Protein AF-A0A3B1AYW2-F1 (afdb_monomer_lite)

Organism: NCBI:txid652676

Sequence (238 aa):
APDHIRLGELEHLVEAVENLNAPVDDVVADLQTLQETLTPLAKDLLGKESRHLLIPLWRRLTVALHGQPYHAAQPEQHMSYTASQAMDWDKARQAVEQVPQWQSDAVLLQRHARACEPLQRRCDALLSWFNLCWQFPEQGNALESSTDTELRQQWAAFQELEPELPAPTFPAWLLLNKPGLSKVLTGPRHDTANCPASYRTLYQLQGRPCAQTDDNIARRAQLKQQDPVLFRHYLLLQ

Secondary structure (DSSP, 8-state):
----HHHHHHHHHHHHHHGGGS--S-HHHHHHIIIIIIHHHHHHHHGGGHHHHHHHHHHHHHHHTTTPPP-TTSGGGSHHHHHHHTT-HHHHHHHHHHSTTGGG-HHHHHHHHHHHTTTT-HHHHHHHHHHHHHH-GGGGGGGGG-S-HHHHHHHHHHHT-SS---GGGHHHHHHHH-TTHHHHSPPPPTT-TTS-HHHHHHHHHHH-TTS-HHHHHHHHHHHHHH-HHHHHHHHHT-

Foldseek 3Di:
DPDDVVVVLVVVLVVLQVCLPPQDPDLVVLLCCLVPPLQVSLCVPVPPCSLVSNLSSLVNSLVVQPPPAADLVCRCSFSLNSCVSNVVLVSNLVSLVPHPPSLLPLVSLLSNLQSCQVVVVNQRNLVSLLSCLQNPLVCNCSQCVHPPPVSNVLSVVQCPDVVHDGSNCSLQVVCLVVVCSLVVHDQDDPPPPRNAPLSNLSSVLSNDPDDDPVSNVVSLVVNCVRPVPVSVVSVVSD

Structure (mmCIF, N/CA/C/O backbone):
data_AF-A0A3B1AYW2-F1
#
_entry.id   AF-A0A3B1AYW2-F1
#
loop_
_atom_site.group_PDB
_atom_site.id
_atom_site.type_symbol
_atom_site.label_atom_id
_atom_site.label_alt_id
_atom_site.label_comp_id
_atom_site.label_asym_id
_atom_site.label_entity_id
_atom_site.label_seq_id
_atom_site.pdbx_PDB_ins_code
_atom_site.Cartn_x
_atom_site.Cartn_y
_atom_site.Cartn_z
_atom_site.occupancy
_atom_site.B_iso_or_equiv
_atom_site.auth_seq_id
_atom_site.auth_comp_id
_atom_site.auth_asym_id
_atom_site.auth_atom_id
_atom_site.pdbx_PDB_model_num
ATOM 1 N N . ALA A 1 1 ? 28.965 22.326 -29.788 1.00 43.97 1 ALA A N 1
ATOM 2 C CA . ALA A 1 1 ? 30.154 21.753 -29.127 1.00 43.97 1 ALA A CA 1
ATOM 3 C C . ALA A 1 1 ? 29.913 20.252 -28.988 1.00 43.97 1 ALA A C 1
ATOM 5 O O . ALA A 1 1 ? 28.819 19.931 -28.538 1.00 43.97 1 ALA A O 1
ATOM 6 N N . PRO A 1 2 ? 30.822 19.366 -29.439 1.00 47.00 2 PRO A N 1
ATOM 7 C CA . PRO A 1 2 ? 30.504 17.942 -29.621 1.00 47.00 2 PRO A CA 1
ATOM 8 C C . PRO A 1 2 ? 30.571 17.081 -28.348 1.00 47.00 2 PRO A C 1
ATOM 10 O O . PRO A 1 2 ? 29.964 16.024 -28.336 1.00 47.00 2 PRO A O 1
ATOM 13 N N . ASP A 1 3 ? 31.210 17.540 -27.268 1.00 51.84 3 ASP A N 1
ATOM 14 C CA . ASP A 1 3 ? 31.411 16.740 -26.044 1.00 51.84 3 ASP A CA 1
ATOM 15 C C . ASP A 1 3 ? 30.550 17.230 -24.872 1.00 51.84 3 ASP A C 1
ATOM 17 O O . ASP A 1 3 ? 31.047 17.610 -23.810 1.00 51.84 3 ASP A O 1
ATOM 21 N N . HIS A 1 4 ? 29.232 17.289 -25.060 1.00 60.31 4 HIS A N 1
ATOM 22 C CA . HIS A 1 4 ? 28.344 17.538 -23.927 1.00 60.31 4 HIS A CA 1
ATOM 23 C C . HIS A 1 4 ? 28.069 16.194 -23.243 1.00 60.31 4 HIS A C 1
ATOM 25 O O . HIS A 1 4 ? 27.453 15.335 -23.855 1.00 60.31 4 HIS A O 1
ATOM 31 N N . ILE A 1 5 ? 28.484 16.010 -21.983 1.00 61.38 5 ILE A N 1
ATOM 32 C CA . ILE A 1 5 ? 28.277 14.774 -21.181 1.00 61.38 5 ILE A CA 1
ATOM 33 C C . ILE A 1 5 ? 26.822 14.262 -21.257 1.00 61.38 5 ILE A C 1
ATOM 35 O O . ILE A 1 5 ? 26.568 13.064 -21.297 1.00 61.38 5 ILE A O 1
ATOM 39 N N . ARG A 1 6 ? 25.870 15.189 -21.397 1.00 68.19 6 ARG A N 1
ATOM 40 C CA . ARG A 1 6 ? 24.436 14.904 -21.548 1.00 68.19 6 ARG A CA 1
ATOM 41 C C . ARG A 1 6 ? 24.032 14.248 -22.874 1.00 68.19 6 ARG A C 1
ATOM 43 O O . ARG A 1 6 ? 22.903 13.787 -22.981 1.00 68.19 6 ARG A O 1
ATOM 50 N N . LEU A 1 7 ? 24.893 14.248 -23.893 1.00 73.69 7 LEU A N 1
ATOM 51 C CA . LEU A 1 7 ? 24.591 13.657 -25.198 1.00 73.69 7 LEU A CA 1
ATOM 52 C C . LEU A 1 7 ? 24.563 12.126 -25.097 1.00 73.69 7 LEU A C 1
ATOM 54 O O . LEU A 1 7 ? 23.567 11.530 -25.479 1.00 73.69 7 LEU A O 1
ATOM 58 N N . GLY A 1 8 ? 25.579 11.516 -24.474 1.00 79.62 8 GLY A N 1
ATOM 59 C CA . GLY A 1 8 ? 25.611 10.064 -24.243 1.00 79.62 8 GLY A CA 1
ATOM 60 C C . GLY A 1 8 ? 24.505 9.587 -23.294 1.00 79.62 8 GLY A C 1
ATOM 61 O O . GLY A 1 8 ? 23.905 8.536 -23.486 1.00 79.62 8 GLY A O 1
ATOM 62 N N . GLU A 1 9 ? 24.155 10.403 -22.299 1.00 83.75 9 GLU A N 1
ATOM 63 C CA . GLU A 1 9 ? 23.018 10.131 -21.415 1.00 83.75 9 GLU A CA 1
ATOM 64 C C . GLU A 1 9 ? 21.667 10.160 -22.155 1.00 83.75 9 GLU A C 1
ATOM 66 O O . GLU A 1 9 ? 20.792 9.333 -21.898 1.00 83.75 9 GLU A O 1
ATOM 71 N N . LEU A 1 10 ? 21.491 11.095 -23.095 1.00 82.12 10 LEU A N 1
ATOM 72 C CA . LEU A 1 10 ? 20.309 11.144 -23.957 1.00 82.12 10 LEU A CA 1
ATOM 73 C C . LEU A 1 10 ? 20.282 9.977 -24.951 1.00 82.12 10 LEU A C 1
ATOM 75 O O . LEU A 1 10 ? 19.207 9.431 -25.185 1.00 82.12 10 LEU A O 1
ATOM 79 N N . GLU A 1 11 ? 21.431 9.568 -25.493 1.00 85.81 11 GLU A N 1
ATOM 80 C CA . GLU A 1 11 ? 21.550 8.397 -26.372 1.00 85.81 11 GLU A CA 1
ATOM 81 C C . GLU A 1 11 ? 21.066 7.122 -25.670 1.00 85.81 11 GLU A C 1
ATOM 83 O O . GLU A 1 11 ? 20.253 6.400 -26.242 1.00 85.81 11 GLU A O 1
ATOM 88 N N . HIS A 1 12 ? 21.429 6.904 -24.399 1.00 85.88 12 HIS A N 1
ATOM 89 C CA . HIS A 1 12 ? 20.914 5.770 -23.618 1.00 85.88 12 HIS A CA 1
ATOM 90 C C . HIS A 1 12 ? 19.383 5.789 -23.460 1.00 85.88 12 HIS A C 1
ATOM 92 O O . HIS A 1 12 ? 18.731 4.743 -23.498 1.00 85.88 12 HIS A O 1
ATOM 98 N N . LEU A 1 13 ? 18.782 6.970 -23.275 1.00 89.38 13 LEU A N 1
ATOM 99 C CA . LEU A 1 13 ? 17.323 7.098 -23.194 1.00 89.38 13 LEU A CA 1
ATOM 100 C C . LEU A 1 13 ? 16.650 6.840 -24.550 1.00 89.38 13 LEU A C 1
ATOM 102 O O . LEU A 1 13 ? 15.575 6.240 -24.585 1.00 89.38 13 LEU A O 1
ATOM 106 N N . VAL A 1 14 ? 17.266 7.277 -25.653 1.00 88.25 14 VAL A N 1
ATOM 107 C CA . VAL A 1 14 ? 16.772 7.031 -27.016 1.00 88.25 14 VAL A CA 1
ATOM 108 C C . VAL A 1 14 ? 16.849 5.545 -27.352 1.00 88.25 14 VAL A C 1
ATOM 110 O O . VAL A 1 14 ? 15.832 4.974 -27.737 1.00 88.25 14 VAL A O 1
ATOM 113 N N . GLU A 1 15 ? 17.990 4.899 -27.112 1.00 89.81 15 GLU A N 1
ATOM 114 C CA . GLU A 1 15 ? 18.184 3.464 -27.344 1.00 89.81 15 GLU A CA 1
ATOM 115 C C . GLU A 1 15 ? 17.157 2.624 -26.565 1.00 89.81 15 GLU A C 1
ATOM 117 O O . GLU A 1 15 ? 16.560 1.686 -27.101 1.00 89.81 15 GLU A O 1
ATOM 122 N N . ALA A 1 16 ? 16.872 2.991 -25.311 1.00 89.12 16 ALA A N 1
ATOM 123 C CA . ALA A 1 16 ? 15.845 2.318 -24.519 1.00 89.12 16 ALA A CA 1
ATOM 124 C C . ALA A 1 16 ? 14.452 2.394 -25.175 1.00 89.12 16 ALA A C 1
ATOM 126 O O . ALA A 1 16 ? 13.706 1.411 -25.159 1.00 89.12 16 ALA A O 1
ATOM 127 N N . VAL A 1 17 ? 14.101 3.543 -25.764 1.00 89.12 17 VAL A N 1
ATOM 128 C CA . VAL A 1 17 ? 12.821 3.752 -26.462 1.00 89.12 17 VAL A CA 1
ATOM 129 C C . VAL A 1 17 ? 12.794 3.053 -27.822 1.00 89.12 17 VAL A C 1
ATOM 131 O O . VAL A 1 17 ? 11.765 2.486 -28.187 1.00 89.12 17 VAL A O 1
ATOM 134 N N . GLU A 1 18 ? 13.901 3.037 -28.562 1.00 89.50 18 GLU A N 1
ATOM 135 C CA . GLU A 1 18 ? 14.015 2.296 -29.826 1.00 89.50 18 GLU A CA 1
ATOM 136 C C . GLU A 1 18 ? 13.800 0.792 -29.611 1.00 89.50 18 GLU A C 1
ATOM 138 O O . GLU A 1 18 ? 13.099 0.134 -30.384 1.00 89.50 18 GLU A O 1
ATOM 143 N N . ASN A 1 19 ? 14.284 0.272 -28.482 1.00 88.81 19 ASN A N 1
ATOM 144 C CA . ASN A 1 19 ? 14.111 -1.117 -28.071 1.00 88.81 19 ASN A CA 1
ATOM 145 C C . ASN A 1 19 ? 12.768 -1.401 -27.371 1.00 88.81 19 ASN A C 1
ATOM 147 O O . ASN A 1 19 ? 12.567 -2.486 -26.822 1.00 88.81 19 ASN A O 1
ATOM 151 N N . LEU A 1 20 ? 11.804 -0.472 -27.372 1.00 90.06 20 LEU A N 1
ATOM 152 C CA . LEU A 1 20 ? 10.525 -0.651 -26.669 1.00 90.06 20 LEU A CA 1
ATOM 153 C C . LEU A 1 20 ? 9.734 -1.882 -27.150 1.00 90.06 20 LEU A C 1
ATOM 155 O O . LEU A 1 20 ? 9.033 -2.505 -26.356 1.00 90.06 20 LEU A O 1
ATOM 159 N N . ASN A 1 21 ? 9.858 -2.238 -28.429 1.00 88.31 21 ASN A N 1
ATOM 160 C CA . ASN A 1 21 ? 9.155 -3.377 -29.027 1.00 88.31 21 ASN A CA 1
ATOM 161 C C . ASN A 1 21 ? 9.983 -4.672 -29.045 1.00 88.31 21 ASN A C 1
ATOM 163 O O . ASN A 1 21 ? 9.484 -5.696 -29.513 1.00 88.31 21 ASN A O 1
ATOM 167 N N . ALA A 1 22 ? 11.234 -4.637 -28.577 1.00 89.31 22 ALA A N 1
ATOM 168 C CA . ALA A 1 22 ? 12.057 -5.834 -28.472 1.00 89.31 22 ALA A CA 1
ATOM 169 C C . ALA A 1 22 ? 11.496 -6.775 -27.385 1.00 89.31 22 ALA A C 1
ATOM 171 O O . ALA A 1 22 ? 10.949 -6.295 -26.382 1.00 89.31 22 ALA A O 1
ATOM 172 N N . PRO A 1 23 ? 11.590 -8.106 -27.566 1.00 89.12 23 PRO A N 1
ATOM 173 C CA . PRO A 1 23 ? 11.252 -9.046 -26.505 1.00 89.12 23 PRO A CA 1
ATOM 174 C C . PRO A 1 23 ? 12.161 -8.824 -25.288 1.00 89.12 23 PRO A C 1
ATOM 176 O O . PRO A 1 23 ? 13.305 -8.400 -25.423 1.00 89.12 23 PRO A O 1
ATOM 179 N N . VAL A 1 24 ? 11.637 -9.100 -24.093 1.00 93.50 24 VAL A N 1
ATOM 180 C CA . VAL A 1 24 ? 12.436 -9.081 -22.861 1.00 93.50 24 VAL A CA 1
ATOM 181 C C . VAL A 1 24 ? 13.058 -10.461 -22.688 1.00 93.50 24 VAL A C 1
ATOM 183 O O . VAL A 1 24 ? 12.353 -11.404 -22.329 1.00 93.50 24 VAL A O 1
ATOM 186 N N . ASP A 1 25 ? 14.356 -10.568 -22.959 1.00 91.06 25 ASP A N 1
ATOM 187 C CA . ASP A 1 25 ? 15.098 -11.829 -22.853 1.00 91.06 25 ASP A CA 1
ATOM 188 C C . ASP A 1 25 ? 15.510 -12.135 -21.403 1.00 91.06 25 ASP A C 1
ATOM 190 O O . ASP A 1 25 ? 15.390 -13.273 -20.948 1.00 91.06 25 ASP A O 1
ATOM 194 N N . ASP A 1 26 ? 15.938 -11.111 -20.656 1.00 94.12 26 ASP A N 1
ATOM 195 C CA . ASP A 1 26 ? 16.296 -11.203 -19.237 1.00 94.12 26 ASP A CA 1
ATOM 196 C C . ASP A 1 26 ? 15.555 -10.129 -18.431 1.00 94.12 26 ASP A C 1
ATOM 198 O O . ASP A 1 26 ? 15.929 -8.957 -18.393 1.00 94.12 26 ASP A O 1
ATOM 202 N N . VAL A 1 27 ? 14.479 -10.548 -17.763 1.00 94.38 27 VAL A N 1
ATOM 203 C CA . VAL A 1 27 ? 13.641 -9.655 -16.954 1.00 94.38 27 VAL A CA 1
ATOM 204 C C . VAL A 1 27 ? 14.409 -9.059 -15.776 1.00 94.38 27 VAL A C 1
ATOM 206 O O . VAL A 1 27 ? 14.125 -7.928 -15.387 1.00 94.38 27 VAL A O 1
ATOM 209 N N . VAL A 1 28 ? 15.350 -9.801 -15.186 1.00 95.31 28 VAL A N 1
ATOM 210 C CA . VAL A 1 28 ? 16.086 -9.341 -14.002 1.00 95.31 28 VAL A CA 1
ATOM 211 C C . VAL A 1 28 ? 17.049 -8.234 -14.402 1.00 95.31 28 VAL A C 1
ATOM 213 O O . VAL A 1 28 ? 17.055 -7.181 -13.761 1.00 95.31 28 VAL A O 1
ATOM 216 N N . ALA A 1 29 ? 17.797 -8.441 -15.489 1.00 95.44 29 ALA A N 1
ATOM 217 C CA . ALA A 1 29 ? 18.695 -7.431 -16.036 1.00 95.44 29 ALA A CA 1
ATOM 218 C C . ALA A 1 29 ? 17.927 -6.172 -16.473 1.00 95.44 29 ALA A C 1
ATOM 220 O O . ALA A 1 29 ? 18.264 -5.072 -16.036 1.00 95.44 29 ALA A O 1
ATOM 221 N N . ASP A 1 30 ? 16.843 -6.324 -17.242 1.00 95.25 30 ASP A N 1
ATOM 222 C CA . ASP A 1 30 ? 16.024 -5.193 -17.698 1.00 95.25 30 ASP A CA 1
ATOM 223 C C . ASP A 1 30 ? 15.416 -4.406 -16.529 1.00 95.25 30 ASP A C 1
ATOM 225 O O . ASP A 1 30 ? 15.381 -3.172 -16.547 1.00 95.25 30 ASP A O 1
ATOM 229 N N . LEU A 1 31 ? 14.926 -5.108 -15.503 1.00 96.38 31 LEU A N 1
ATOM 230 C CA . LEU A 1 31 ? 14.378 -4.483 -14.305 1.00 96.38 31 LEU A CA 1
ATOM 231 C C . LEU A 1 31 ? 15.455 -3.692 -13.562 1.00 96.38 31 LEU A C 1
ATOM 233 O O . LEU A 1 31 ? 15.205 -2.541 -13.203 1.00 96.38 31 LEU A O 1
ATOM 237 N N . GLN A 1 32 ? 16.650 -4.260 -13.392 1.00 96.38 32 GLN A N 1
ATOM 238 C CA . GLN A 1 32 ? 17.772 -3.573 -12.760 1.00 96.38 32 GLN A CA 1
ATOM 239 C C . GLN A 1 32 ? 18.184 -2.326 -13.556 1.00 96.38 32 GLN A C 1
ATOM 241 O O . GLN A 1 32 ? 18.264 -1.236 -12.990 1.00 96.38 32 GLN A O 1
ATOM 246 N N . THR A 1 33 ? 18.353 -2.437 -14.877 1.00 95.31 33 THR A N 1
ATOM 247 C CA . THR A 1 33 ? 18.661 -1.295 -15.751 1.00 95.31 33 THR A CA 1
ATOM 248 C C . THR A 1 33 ? 17.595 -0.204 -15.648 1.00 95.31 33 THR A C 1
ATOM 250 O O . THR A 1 33 ? 17.916 0.985 -15.545 1.00 95.31 33 THR A O 1
ATOM 253 N N . LEU A 1 34 ? 16.313 -0.576 -15.627 1.00 95.94 34 LEU A N 1
ATOM 254 C CA . LEU A 1 34 ? 15.227 0.392 -15.544 1.00 95.94 34 LEU A CA 1
ATOM 255 C C . LEU A 1 34 ? 15.160 1.075 -14.170 1.00 95.94 34 LEU A C 1
ATOM 257 O O . LEU A 1 34 ? 14.914 2.282 -14.112 1.00 95.94 34 LEU A O 1
ATOM 261 N N . GLN A 1 35 ? 15.409 0.346 -13.079 1.00 96.12 35 GLN A N 1
ATOM 262 C CA . GLN A 1 35 ? 15.418 0.879 -11.712 1.00 96.12 35 GLN A CA 1
ATOM 263 C C . GLN A 1 35 ? 16.630 1.767 -11.428 1.00 96.12 35 GLN A C 1
ATOM 265 O O . GLN A 1 35 ? 16.472 2.885 -10.937 1.00 96.12 35 GLN A O 1
ATOM 270 N N . GLU A 1 36 ? 17.825 1.260 -11.715 1.00 95.44 36 GLU A N 1
ATOM 271 C CA . GLU A 1 36 ? 19.088 1.823 -11.234 1.00 95.44 36 GLU A CA 1
ATOM 272 C C . GLU A 1 36 ? 19.705 2.809 -12.225 1.00 95.44 36 GLU A C 1
ATOM 274 O O . GLU A 1 36 ? 20.476 3.676 -11.822 1.00 95.44 36 GLU A O 1
ATOM 279 N N . THR A 1 37 ? 19.359 2.718 -13.514 1.00 94.44 37 THR A N 1
ATOM 280 C CA . THR A 1 37 ? 19.946 3.562 -14.565 1.00 94.44 37 THR A CA 1
ATOM 281 C C . THR A 1 37 ? 18.905 4.453 -15.235 1.00 94.44 37 THR A C 1
ATOM 283 O O . THR A 1 37 ? 18.958 5.674 -15.102 1.00 94.44 37 THR A O 1
ATOM 286 N N . LEU A 1 38 ? 17.920 3.880 -15.930 1.00 94.88 38 LEU A N 1
ATOM 287 C CA . LEU A 1 38 ? 17.040 4.666 -16.805 1.00 94.88 38 LEU A CA 1
ATOM 288 C C . LEU A 1 38 ? 16.054 5.544 -16.025 1.00 94.88 38 LEU A C 1
ATOM 290 O O . LEU A 1 38 ? 15.813 6.684 -16.413 1.00 94.88 38 LEU A O 1
ATOM 294 N N . THR A 1 39 ? 15.494 5.058 -14.912 1.00 95.38 39 THR A N 1
ATOM 295 C CA . THR A 1 39 ? 14.579 5.854 -14.077 1.00 95.38 39 THR A CA 1
ATOM 296 C C . THR A 1 39 ? 15.236 7.101 -13.480 1.00 95.38 39 THR A C 1
ATOM 298 O O . THR A 1 39 ? 14.662 8.184 -13.645 1.00 95.38 39 THR A O 1
ATOM 301 N N . PRO A 1 40 ? 16.379 7.014 -12.769 1.00 95.25 40 PRO A N 1
ATOM 302 C CA . PRO A 1 40 ? 17.034 8.210 -12.245 1.00 95.25 40 PRO A CA 1
ATOM 303 C C . PRO A 1 40 ? 17.491 9.137 -13.373 1.00 95.25 40 PRO A C 1
ATOM 305 O O . PRO A 1 40 ? 17.243 10.338 -13.287 1.00 95.25 40 PRO A O 1
ATOM 308 N N . LEU A 1 41 ? 18.040 8.589 -14.462 1.00 94.50 41 LEU A N 1
ATOM 309 C CA . LEU A 1 41 ? 18.505 9.375 -15.604 1.00 94.50 41 LEU A CA 1
ATOM 310 C C . LEU A 1 41 ? 17.376 10.156 -16.286 1.00 94.50 41 LEU A C 1
ATOM 312 O O . LEU A 1 41 ? 17.481 11.361 -16.504 1.00 94.50 41 LEU A O 1
ATOM 316 N N . ALA A 1 42 ? 16.253 9.493 -16.571 1.00 94.50 42 ALA A N 1
ATOM 317 C CA . ALA A 1 42 ? 15.090 10.141 -17.162 1.00 94.50 42 ALA A CA 1
ATOM 318 C C . ALA A 1 42 ? 14.529 11.229 -16.238 1.00 94.50 42 ALA A C 1
ATOM 320 O O . ALA A 1 42 ? 14.123 12.285 -16.717 1.00 94.50 42 ALA A O 1
ATOM 321 N N . LYS A 1 43 ? 14.506 11.001 -14.917 1.00 94.75 43 LYS A N 1
ATOM 322 C CA . LYS A 1 43 ? 14.064 12.016 -13.948 1.00 94.75 43 LYS A CA 1
ATOM 323 C C . LYS A 1 43 ? 14.993 13.227 -13.914 1.00 94.75 43 LYS A C 1
ATOM 325 O O . LYS A 1 43 ? 14.479 14.340 -13.841 1.00 94.75 43 LYS A O 1
ATOM 330 N N . ASP A 1 44 ? 16.305 13.021 -13.979 1.00 94.50 44 ASP A N 1
ATOM 331 C CA . ASP A 1 44 ? 17.287 14.109 -13.975 1.00 94.50 44 ASP A CA 1
ATOM 332 C C . ASP A 1 44 ? 17.208 14.954 -15.256 1.00 94.50 44 ASP A C 1
ATOM 334 O O . ASP A 1 44 ? 17.099 16.179 -15.200 1.00 94.50 44 ASP A O 1
ATOM 338 N N . LEU A 1 45 ? 17.154 14.301 -16.421 1.00 93.00 45 LEU A N 1
ATOM 339 C CA . LEU A 1 45 ? 17.166 14.987 -17.715 1.00 93.00 45 LEU A CA 1
ATOM 340 C C . LEU A 1 45 ? 15.809 15.567 -18.130 1.00 93.00 45 LEU A C 1
ATOM 342 O O . LEU A 1 45 ? 15.754 16.649 -18.716 1.00 93.00 45 LEU A O 1
ATOM 346 N N . LEU A 1 46 ? 14.714 14.847 -17.867 1.00 91.88 46 LEU A N 1
ATOM 347 C CA . LEU A 1 46 ? 13.376 15.178 -18.378 1.00 91.88 46 LEU A CA 1
ATOM 348 C C . LEU A 1 46 ? 12.435 15.712 -17.289 1.00 91.88 46 LEU A C 1
ATOM 350 O O . LEU A 1 46 ? 11.341 16.197 -17.591 1.00 91.88 46 LEU A O 1
ATOM 354 N N . GLY A 1 47 ? 12.810 15.610 -16.011 1.00 93.12 47 GLY A N 1
ATOM 355 C CA . GLY A 1 47 ? 11.990 16.067 -14.894 1.00 93.12 47 GLY A CA 1
ATOM 356 C C . GLY A 1 47 ? 10.594 15.441 -14.909 1.00 93.12 47 GLY A C 1
ATOM 357 O O . GLY A 1 47 ? 10.427 14.221 -14.822 1.00 93.12 47 GLY A O 1
ATOM 358 N N . LYS A 1 48 ? 9.564 16.284 -15.026 1.00 90.00 48 LYS A N 1
ATOM 359 C CA . LYS A 1 48 ? 8.154 15.854 -15.047 1.00 90.00 48 LYS A CA 1
ATOM 360 C C . LYS A 1 48 ? 7.808 15.004 -16.275 1.00 90.00 48 LYS A C 1
ATOM 362 O O . LYS A 1 48 ? 6.983 14.099 -16.152 1.00 90.00 48 LYS A O 1
ATOM 367 N N . GLU A 1 49 ? 8.480 15.239 -17.401 1.00 91.19 49 GLU A N 1
ATOM 368 C CA . GLU A 1 49 ? 8.225 14.547 -18.671 1.00 91.19 49 GLU A CA 1
ATOM 369 C C . GLU A 1 49 ? 8.807 13.126 -18.700 1.00 91.19 49 GLU A C 1
ATOM 371 O O . GLU A 1 49 ? 8.433 12.318 -19.549 1.00 91.19 49 GLU A O 1
ATOM 376 N N . SER A 1 50 ? 9.653 12.773 -17.723 1.00 94.88 50 SER A N 1
ATOM 377 C CA . SER A 1 50 ? 10.239 11.430 -17.576 1.00 94.88 50 SER A CA 1
ATOM 378 C C . SER A 1 50 ? 9.202 10.308 -17.630 1.00 94.88 50 SER A C 1
ATOM 380 O O . SER A 1 50 ? 9.471 9.228 -18.151 1.00 94.88 50 SER A O 1
ATOM 382 N N . ARG A 1 51 ? 7.982 10.563 -17.146 1.00 94.31 51 ARG A N 1
ATOM 383 C CA . ARG A 1 51 ? 6.886 9.586 -17.135 1.00 94.31 51 ARG A CA 1
ATOM 384 C C . ARG A 1 51 ? 6.482 9.132 -18.535 1.00 94.31 51 ARG A C 1
ATOM 386 O O . ARG A 1 51 ? 6.148 7.963 -18.697 1.00 94.31 51 ARG A O 1
ATOM 393 N N . HIS A 1 52 ? 6.524 10.017 -19.531 1.00 93.25 52 HIS A N 1
ATOM 394 C CA . HIS A 1 52 ? 6.160 9.669 -20.907 1.00 93.25 52 HIS A CA 1
ATOM 395 C C . HIS A 1 52 ? 7.118 8.641 -21.512 1.00 93.25 52 HIS A C 1
ATOM 397 O O . HIS A 1 52 ? 6.678 7.779 -22.268 1.00 93.25 52 HIS A O 1
ATOM 403 N N . LEU A 1 53 ? 8.392 8.692 -21.115 1.00 94.38 53 LEU A N 1
ATOM 404 C CA . LEU A 1 53 ? 9.409 7.722 -21.510 1.00 94.38 53 LEU A CA 1
ATOM 405 C C . LEU A 1 53 ? 9.347 6.446 -20.660 1.00 94.38 53 LEU A C 1
ATOM 407 O O . LEU A 1 53 ? 9.390 5.340 -21.192 1.00 94.38 53 LEU A O 1
ATOM 411 N N . LEU A 1 54 ? 9.221 6.583 -19.338 1.00 96.44 54 LEU A N 1
ATOM 412 C CA . LEU A 1 54 ? 9.328 5.451 -18.415 1.00 96.44 54 LEU A CA 1
ATOM 413 C C . LEU A 1 54 ? 8.098 4.539 -18.428 1.00 96.44 54 LEU A C 1
ATOM 415 O O . LEU A 1 54 ? 8.248 3.324 -18.324 1.00 96.44 54 LEU A O 1
ATOM 419 N N . ILE A 1 55 ? 6.882 5.085 -18.552 1.00 97.00 55 ILE A N 1
ATOM 420 C CA . ILE A 1 55 ? 5.649 4.280 -18.494 1.00 97.00 55 ILE A CA 1
ATOM 421 C C . ILE A 1 55 ? 5.652 3.154 -19.545 1.00 97.00 55 ILE A C 1
ATOM 423 O O . ILE A 1 55 ? 5.399 2.010 -19.164 1.00 97.00 55 ILE A O 1
ATOM 427 N N . PRO A 1 56 ? 5.943 3.409 -20.837 1.00 96.94 56 PRO A N 1
ATOM 428 C CA . PRO A 1 56 ? 6.039 2.342 -21.832 1.00 96.94 56 PRO A CA 1
ATOM 429 C C . PRO A 1 56 ? 7.070 1.258 -21.483 1.00 96.94 56 PRO A C 1
ATOM 431 O O . PRO A 1 56 ? 6.761 0.074 -21.615 1.00 96.94 56 PRO A O 1
ATOM 434 N N . LEU A 1 57 ? 8.246 1.635 -20.971 1.00 96.50 57 LEU A N 1
ATOM 435 C CA . LEU A 1 57 ? 9.301 0.687 -20.583 1.00 96.50 57 LEU A CA 1
ATOM 436 C C . LEU A 1 57 ? 8.857 -0.209 -19.417 1.00 96.50 57 LEU A C 1
ATOM 438 O O . LEU A 1 57 ? 8.989 -1.431 -19.473 1.00 96.50 57 LEU A O 1
ATOM 442 N N . TRP A 1 58 ? 8.226 0.374 -18.395 1.00 97.69 58 TRP A N 1
ATOM 443 C CA . TRP A 1 58 ? 7.651 -0.393 -17.287 1.00 97.69 58 TRP A CA 1
ATOM 444 C C . TRP A 1 58 ? 6.518 -1.319 -17.739 1.00 97.69 58 TRP A C 1
ATOM 446 O O . TRP A 1 58 ? 6.395 -2.446 -17.249 1.00 97.69 58 TRP A O 1
ATOM 456 N N . ARG A 1 59 ? 5.695 -0.884 -18.704 1.00 97.19 59 ARG A N 1
ATOM 457 C CA . ARG A 1 59 ? 4.641 -1.726 -19.294 1.00 97.19 59 ARG A CA 1
ATOM 458 C C . ARG A 1 59 ? 5.220 -2.925 -20.032 1.00 97.19 59 ARG A C 1
ATOM 460 O O . ARG A 1 59 ? 4.646 -4.005 -19.912 1.00 97.19 59 ARG A O 1
ATOM 467 N N . ARG A 1 60 ? 6.349 -2.767 -20.729 1.00 96.44 60 ARG A N 1
ATOM 468 C CA . ARG A 1 60 ? 7.054 -3.879 -21.386 1.00 96.44 60 ARG A CA 1
ATOM 469 C C . ARG A 1 60 ? 7.402 -4.979 -20.379 1.00 96.44 60 ARG A C 1
ATOM 471 O O . ARG A 1 60 ? 7.007 -6.126 -20.573 1.00 96.44 60 ARG A O 1
ATOM 478 N N . LEU A 1 61 ? 8.017 -4.620 -19.248 1.00 97.06 61 LEU A N 1
ATOM 479 C CA . LEU A 1 61 ? 8.319 -5.586 -18.179 1.00 97.06 61 LEU A CA 1
ATOM 480 C C . LEU A 1 61 ? 7.065 -6.157 -17.514 1.00 97.06 61 LEU A C 1
ATOM 482 O O . LEU A 1 61 ? 7.036 -7.322 -17.134 1.00 97.06 61 LEU A O 1
ATOM 486 N N . THR A 1 62 ? 6.005 -5.357 -17.394 1.00 97.56 62 THR A N 1
ATOM 487 C CA . THR A 1 62 ? 4.713 -5.834 -16.882 1.00 97.56 62 THR A CA 1
ATOM 488 C C . THR A 1 62 ? 4.151 -6.964 -17.747 1.00 97.56 62 THR A C 1
ATOM 490 O O . THR A 1 62 ? 3.615 -7.931 -17.215 1.00 97.56 62 THR A O 1
ATOM 493 N N . VAL A 1 63 ? 4.277 -6.858 -19.075 1.00 96.50 63 VAL A N 1
ATOM 494 C CA . VAL A 1 63 ? 3.859 -7.913 -20.010 1.00 96.50 63 VAL A CA 1
ATOM 495 C C . VAL A 1 63 ? 4.755 -9.145 -19.882 1.00 96.50 63 VAL A C 1
ATOM 497 O O . VAL A 1 63 ? 4.234 -10.253 -19.804 1.00 96.50 63 VAL A O 1
ATOM 500 N N . ALA A 1 64 ? 6.075 -8.962 -19.801 1.00 96.44 64 ALA A N 1
ATOM 501 C CA . ALA A 1 64 ? 7.027 -10.067 -19.654 1.00 96.44 64 ALA A CA 1
ATOM 502 C C . ALA A 1 64 ? 6.834 -10.868 -18.350 1.00 96.44 64 ALA A C 1
ATOM 504 O O . ALA A 1 64 ? 7.033 -12.080 -18.321 1.00 96.44 64 ALA A O 1
ATOM 505 N N . LEU A 1 65 ? 6.397 -10.200 -17.279 1.00 96.44 65 LEU A N 1
ATOM 506 C CA . LEU A 1 65 ? 6.118 -10.808 -15.974 1.00 96.44 65 LEU A CA 1
ATOM 507 C C . LEU A 1 65 ? 4.716 -11.416 -15.849 1.00 96.44 65 LEU A C 1
ATOM 509 O O . LEU A 1 65 ? 4.353 -11.918 -14.782 1.00 96.44 65 LEU A O 1
ATOM 513 N N . HIS A 1 66 ? 3.899 -11.368 -16.901 1.00 95.19 66 HIS A N 1
ATOM 514 C CA . HIS A 1 66 ? 2.544 -11.896 -16.840 1.00 95.19 66 HIS A CA 1
ATOM 515 C C . HIS A 1 66 ? 2.539 -13.406 -16.556 1.00 95.19 66 HIS A C 1
ATOM 517 O O . HIS A 1 66 ? 3.202 -14.184 -17.238 1.00 95.19 66 HIS A O 1
ATOM 523 N N . GLY A 1 67 ? 1.767 -13.824 -15.550 1.00 91.88 67 GLY A N 1
ATOM 524 C CA . GLY A 1 67 ? 1.642 -15.228 -15.148 1.00 91.88 67 GLY A CA 1
ATOM 525 C C . GLY A 1 67 ? 2.810 -15.775 -14.319 1.00 91.88 67 GLY A C 1
ATOM 526 O O . GLY A 1 67 ? 2.738 -16.924 -13.885 1.00 91.88 67 GLY A O 1
ATOM 527 N N . GLN A 1 68 ? 3.853 -14.979 -14.060 1.00 94.50 68 GLN A N 1
ATOM 528 C CA . GLN A 1 68 ? 4.949 -15.389 -13.184 1.00 94.50 68 GLN A CA 1
ATOM 529 C C . GLN A 1 68 ? 4.492 -15.418 -11.714 1.00 94.50 68 GLN A C 1
ATOM 531 O O . GLN A 1 68 ? 3.761 -14.519 -11.281 1.00 94.50 68 GLN A O 1
ATOM 536 N N . PRO A 1 69 ? 4.904 -16.428 -10.928 1.00 95.56 69 PRO A N 1
ATOM 537 C CA . PRO A 1 69 ? 4.547 -16.518 -9.520 1.00 95.56 69 PRO A CA 1
ATOM 538 C C . PRO A 1 69 ? 5.222 -15.419 -8.691 1.00 95.56 69 PRO A C 1
ATOM 540 O O . PRO A 1 69 ? 6.303 -14.927 -9.006 1.00 95.56 69 PRO A O 1
ATOM 543 N N . TYR A 1 70 ? 4.588 -15.056 -7.578 1.00 97.62 70 TYR A N 1
ATOM 544 C CA . TYR A 1 70 ? 5.181 -14.150 -6.601 1.00 97.62 70 TYR A CA 1
ATOM 545 C C . TYR A 1 70 ? 6.251 -14.857 -5.756 1.00 97.62 70 TYR A C 1
ATOM 547 O O . TYR A 1 70 ? 6.004 -15.927 -5.194 1.00 97.62 70 TYR A O 1
ATOM 555 N N . HIS A 1 71 ? 7.407 -14.209 -5.598 1.00 96.62 71 HIS A N 1
ATOM 556 C CA . HIS A 1 71 ? 8.484 -14.643 -4.712 1.00 96.62 71 HIS A CA 1
ATOM 557 C C . HIS A 1 71 ? 8.824 -13.541 -3.704 1.00 96.62 71 HIS A C 1
ATOM 559 O O . HIS A 1 71 ? 9.353 -12.496 -4.073 1.00 96.62 71 HIS A O 1
ATOM 565 N N . ALA A 1 72 ? 8.586 -13.795 -2.414 1.00 95.25 72 ALA A N 1
ATOM 566 C CA . ALA A 1 72 ? 8.823 -12.816 -1.347 1.00 95.25 72 ALA A CA 1
ATOM 567 C C . ALA A 1 72 ? 10.298 -12.391 -1.199 1.00 95.25 72 ALA A C 1
ATOM 569 O O . ALA A 1 72 ? 10.575 -11.308 -0.699 1.00 95.25 72 ALA A O 1
ATOM 570 N N . ALA A 1 73 ? 11.248 -13.221 -1.647 1.00 96.12 73 ALA A N 1
ATOM 571 C CA . ALA A 1 73 ? 12.673 -12.881 -1.651 1.00 96.12 73 ALA A CA 1
ATOM 572 C C . ALA A 1 73 ? 13.057 -11.878 -2.756 1.00 96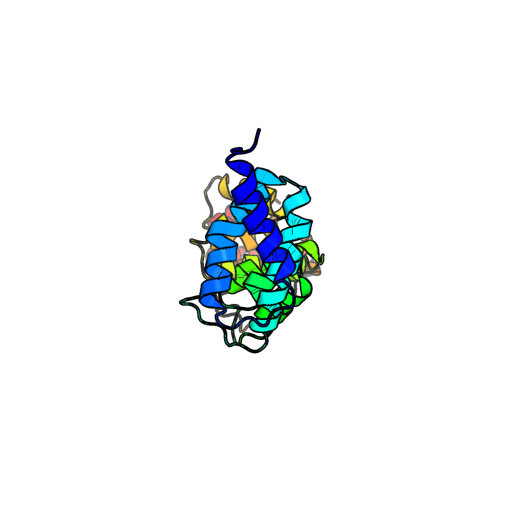.12 73 ALA A C 1
ATOM 574 O O . ALA A 1 73 ? 14.119 -11.268 -2.679 1.00 96.12 73 ALA A O 1
ATOM 575 N N . GLN A 1 74 ? 12.224 -11.740 -3.792 1.00 95.81 74 GLN A N 1
ATOM 576 C CA . GLN A 1 74 ? 12.451 -10.874 -4.952 1.00 95.81 74 GLN A CA 1
ATOM 577 C C . GLN A 1 74 ? 11.134 -10.197 -5.360 1.00 95.81 74 GLN A C 1
ATOM 579 O O . GLN A 1 74 ? 10.633 -10.401 -6.471 1.00 95.81 74 GLN A O 1
ATOM 584 N N . PRO A 1 75 ? 10.510 -9.418 -4.461 1.00 96.81 75 PRO A N 1
ATOM 585 C CA . PRO A 1 75 ? 9.154 -8.948 -4.678 1.00 96.81 75 PRO A CA 1
ATOM 586 C C . PRO A 1 75 ? 9.057 -7.995 -5.878 1.00 96.81 75 PRO A C 1
ATOM 588 O O . PRO A 1 75 ? 7.983 -7.862 -6.464 1.00 96.81 75 PRO A O 1
ATOM 591 N N . GLU A 1 76 ? 10.122 -7.291 -6.260 1.00 97.06 76 GLU A N 1
ATOM 592 C CA . GLU A 1 76 ? 10.187 -6.401 -7.431 1.00 97.06 76 GLU A CA 1
ATOM 593 C C . GLU A 1 76 ? 9.973 -7.149 -8.753 1.00 97.06 76 GLU A C 1
ATOM 595 O O . GLU A 1 76 ? 9.435 -6.570 -9.693 1.00 97.06 76 GLU A O 1
ATOM 600 N N . GLN A 1 77 ? 10.293 -8.445 -8.809 1.00 96.50 77 GLN A N 1
ATOM 601 C CA . GLN A 1 77 ? 10.087 -9.287 -9.993 1.00 96.50 77 GLN A CA 1
ATOM 602 C C . GLN A 1 77 ? 8.635 -9.754 -10.158 1.00 96.50 77 GLN A C 1
ATOM 604 O O . GLN A 1 77 ? 8.328 -10.587 -11.000 1.00 96.50 77 GLN A O 1
ATOM 609 N N . HIS A 1 78 ? 7.705 -9.228 -9.365 1.00 98.12 78 HIS A N 1
ATOM 610 C CA . HIS A 1 78 ? 6.287 -9.517 -9.521 1.00 98.12 78 HIS A CA 1
ATOM 611 C C . HIS A 1 78 ? 5.587 -8.456 -10.374 1.00 98.12 78 HIS A C 1
ATOM 613 O O . HIS A 1 78 ? 5.825 -7.257 -10.206 1.00 98.12 78 HIS A O 1
ATOM 619 N N . MET A 1 79 ? 4.629 -8.878 -11.210 1.00 98.12 79 MET A N 1
ATOM 620 C CA . MET A 1 79 ? 3.867 -7.993 -12.106 1.00 98.12 79 MET A CA 1
ATOM 621 C C . MET A 1 79 ? 3.254 -6.781 -11.382 1.00 98.12 79 MET A C 1
ATOM 623 O O . MET A 1 79 ? 3.192 -5.690 -11.944 1.00 98.12 79 MET A O 1
ATOM 627 N N . SER A 1 80 ? 2.840 -6.924 -10.115 1.00 98.50 80 SER A N 1
ATOM 628 C CA . SER A 1 80 ? 2.284 -5.803 -9.341 1.00 98.50 80 SER A CA 1
ATOM 629 C C . SER A 1 80 ? 3.241 -4.614 -9.217 1.00 98.50 80 SER A C 1
ATOM 631 O O . SER A 1 80 ? 2.800 -3.469 -9.144 1.00 98.50 80 SER A O 1
ATOM 633 N N . TYR A 1 81 ? 4.548 -4.883 -9.139 1.00 98.44 81 TYR A N 1
ATOM 634 C CA . TYR A 1 81 ? 5.567 -3.854 -8.983 1.00 98.44 81 TYR A CA 1
ATOM 635 C C . TYR A 1 81 ? 5.716 -3.050 -10.273 1.00 98.44 81 TYR A C 1
ATOM 637 O O . TYR A 1 81 ? 5.526 -1.833 -10.266 1.00 98.44 81 TYR A O 1
ATOM 645 N N . THR A 1 82 ? 5.979 -3.734 -11.387 1.00 98.19 82 THR A N 1
ATOM 646 C CA . THR A 1 82 ? 6.187 -3.103 -12.696 1.00 98.19 82 THR A CA 1
ATOM 647 C C . THR A 1 82 ? 4.923 -2.406 -13.197 1.00 98.19 82 THR A C 1
ATOM 649 O O . THR A 1 82 ? 5.007 -1.276 -13.678 1.00 98.19 82 THR A O 1
ATOM 652 N N . ALA A 1 83 ? 3.739 -2.985 -12.962 1.00 98.50 83 ALA A N 1
ATOM 653 C CA . ALA A 1 83 ? 2.461 -2.337 -13.257 1.00 98.50 83 ALA A CA 1
ATOM 654 C C . ALA A 1 83 ? 2.268 -1.033 -12.462 1.00 98.50 83 ALA A C 1
ATOM 656 O O . ALA A 1 83 ? 1.808 -0.033 -13.012 1.00 98.50 83 ALA A O 1
ATOM 657 N N . SER A 1 84 ? 2.674 -1.009 -11.186 1.00 97.88 84 SER A N 1
ATOM 658 C CA . SER A 1 84 ? 2.615 0.207 -10.362 1.00 97.88 84 SER A CA 1
ATOM 659 C C . SER A 1 84 ? 3.551 1.297 -10.891 1.00 97.88 84 SER A C 1
ATOM 661 O O . SER A 1 84 ? 3.155 2.458 -10.967 1.00 97.88 84 SER A O 1
ATOM 663 N N . GLN A 1 85 ? 4.771 0.938 -11.313 1.00 97.69 85 GLN A N 1
ATOM 664 C CA . GLN A 1 85 ? 5.705 1.892 -11.933 1.00 97.69 85 GLN A CA 1
ATOM 665 C C . GLN A 1 85 ? 5.176 2.431 -13.272 1.00 97.69 85 GLN A C 1
ATOM 667 O O . GLN A 1 85 ? 5.344 3.608 -13.592 1.00 97.69 85 GLN A O 1
ATOM 672 N N . ALA A 1 86 ? 4.458 1.593 -14.020 1.00 97.44 86 ALA A N 1
ATOM 673 C CA . ALA A 1 86 ? 3.743 1.961 -15.239 1.00 97.44 86 ALA A CA 1
ATOM 674 C C . ALA A 1 86 ? 2.459 2.782 -15.001 1.00 97.44 86 ALA A C 1
ATOM 676 O O . ALA A 1 86 ? 1.771 3.124 -15.970 1.00 97.44 86 ALA A O 1
ATOM 677 N N . MET A 1 87 ? 2.106 3.071 -13.742 1.00 97.00 87 MET A N 1
ATOM 678 C CA . MET A 1 87 ? 0.837 3.690 -13.339 1.00 97.00 87 MET A CA 1
ATOM 679 C C . MET A 1 87 ? -0.407 2.923 -13.834 1.00 97.00 87 MET A C 1
ATOM 681 O O . MET A 1 87 ? -1.491 3.494 -13.960 1.00 97.00 87 MET A O 1
ATOM 685 N N . ASP A 1 88 ? -0.264 1.627 -14.122 1.00 98.12 88 ASP A N 1
ATOM 686 C CA . ASP A 1 88 ? -1.357 0.718 -14.467 1.00 98.12 88 ASP A CA 1
ATOM 687 C C . ASP A 1 88 ? -1.924 0.123 -13.168 1.00 98.12 88 ASP A C 1
ATOM 689 O O . ASP A 1 88 ? -1.688 -1.032 -12.808 1.00 98.12 88 ASP A O 1
ATOM 693 N N . TRP A 1 89 ? -2.611 0.980 -12.405 1.00 98.19 89 TRP A N 1
ATOM 694 C CA . TRP A 1 89 ? -3.060 0.674 -11.044 1.00 98.19 89 TRP A CA 1
ATOM 695 C C . TRP A 1 89 ? -4.037 -0.497 -10.987 1.00 98.19 89 TRP A C 1
ATOM 697 O O . TRP A 1 89 ? -3.986 -1.296 -10.054 1.00 98.19 89 TRP A O 1
ATOM 707 N N . ASP A 1 90 ? -4.907 -0.635 -11.988 1.00 98.44 90 ASP A N 1
ATOM 708 C CA . ASP A 1 90 ? -5.849 -1.751 -12.023 1.00 98.44 90 ASP A CA 1
ATOM 709 C C . ASP A 1 90 ? -5.121 -3.078 -12.240 1.00 98.44 90 ASP A C 1
ATOM 711 O O . ASP A 1 90 ? -5.346 -4.031 -11.493 1.00 98.44 90 ASP A O 1
ATOM 715 N N . LYS A 1 91 ? -4.158 -3.122 -13.168 1.00 98.50 91 LYS A N 1
ATOM 716 C CA . LYS A 1 91 ? -3.324 -4.309 -13.363 1.00 98.50 91 LYS A CA 1
ATOM 717 C C . LYS A 1 91 ? -2.463 -4.617 -12.138 1.00 98.50 91 LYS A C 1
ATOM 719 O O . LYS A 1 91 ? -2.339 -5.783 -11.771 1.00 98.50 91 LYS A O 1
ATOM 724 N N . ALA A 1 92 ? -1.914 -3.599 -11.473 1.00 98.62 92 ALA A N 1
ATOM 725 C CA . ALA A 1 92 ? -1.149 -3.783 -10.242 1.00 98.62 92 ALA A CA 1
ATOM 726 C C . ALA A 1 92 ? -1.995 -4.428 -9.136 1.00 98.62 92 ALA A C 1
ATOM 728 O O . ALA A 1 92 ? -1.561 -5.397 -8.513 1.00 98.62 92 ALA A O 1
ATOM 729 N N . ARG A 1 93 ? -3.220 -3.929 -8.935 1.00 98.62 93 ARG A N 1
ATOM 730 C CA . ARG A 1 93 ? -4.188 -4.483 -7.985 1.00 98.62 93 ARG A CA 1
ATOM 731 C C . ARG A 1 93 ? -4.546 -5.930 -8.323 1.00 98.62 93 ARG A C 1
ATOM 733 O O . ARG A 1 93 ? -4.441 -6.793 -7.457 1.00 98.62 93 ARG A O 1
ATOM 740 N N . GLN A 1 94 ? -4.930 -6.200 -9.573 1.00 98.31 94 GLN A N 1
ATOM 741 C CA . GLN A 1 94 ? -5.294 -7.547 -10.023 1.00 98.31 94 GLN A CA 1
ATOM 742 C C . GLN A 1 94 ? -4.139 -8.541 -9.848 1.00 98.31 94 GLN A C 1
ATOM 744 O O . GLN A 1 94 ? -4.368 -9.657 -9.393 1.00 98.31 94 GLN A O 1
ATOM 749 N N . ALA A 1 95 ? -2.902 -8.129 -10.150 1.00 98.50 95 ALA A N 1
ATOM 750 C CA . ALA A 1 95 ? -1.717 -8.958 -9.947 1.00 98.50 95 ALA A CA 1
ATOM 751 C C . ALA A 1 95 ? -1.573 -9.393 -8.485 1.00 98.50 95 ALA A C 1
ATOM 753 O O . ALA A 1 95 ? -1.289 -10.553 -8.215 1.00 98.50 95 ALA A O 1
ATOM 754 N N . VAL A 1 96 ? -1.774 -8.470 -7.536 1.00 98.56 96 VAL A N 1
ATOM 755 C CA . VAL A 1 96 ? -1.721 -8.806 -6.107 1.00 98.56 96 VAL A CA 1
ATOM 756 C C . VAL A 1 96 ? -2.848 -9.766 -5.730 1.00 98.56 96 VAL A C 1
ATOM 758 O O . VAL A 1 96 ? -2.592 -10.776 -5.086 1.00 98.56 96 VAL A O 1
ATOM 761 N N . GLU A 1 97 ? -4.080 -9.485 -6.158 1.00 97.75 97 GLU A N 1
ATOM 762 C CA . GLU A 1 97 ? -5.249 -10.309 -5.822 1.00 97.75 97 GLU A CA 1
ATOM 763 C C . GLU A 1 97 ? -5.172 -11.745 -6.372 1.00 97.75 97 GLU A C 1
ATOM 765 O O . GLU A 1 97 ? -5.818 -12.639 -5.826 1.00 97.75 97 GLU A O 1
ATOM 770 N N . GLN A 1 98 ? -4.377 -11.978 -7.422 1.00 97.50 98 GLN A N 1
ATOM 771 C CA . GLN A 1 98 ? -4.110 -13.309 -7.977 1.00 97.50 98 GLN A CA 1
ATOM 772 C C . GLN A 1 98 ? -3.133 -14.139 -7.136 1.00 97.50 98 GLN A C 1
ATOM 774 O O . GLN A 1 98 ? -3.119 -15.364 -7.265 1.00 97.50 98 GLN A O 1
ATOM 779 N N . VAL A 1 99 ? -2.332 -13.511 -6.269 1.00 97.69 99 VAL A N 1
ATOM 780 C CA . VAL A 1 99 ? -1.414 -14.232 -5.383 1.00 97.69 99 VAL A CA 1
ATOM 781 C C . VAL A 1 99 ? -2.217 -14.872 -4.241 1.00 97.69 99 VAL A C 1
ATOM 783 O O . VAL A 1 99 ? -2.911 -14.167 -3.500 1.00 97.69 99 VAL A O 1
ATOM 786 N N . PRO A 1 100 ? -2.144 -16.200 -4.044 1.00 95.25 100 PRO A N 1
ATOM 787 C CA . PRO A 1 100 ? -2.820 -16.849 -2.928 1.00 95.25 100 PRO A CA 1
ATOM 788 C C . PRO A 1 100 ? -2.353 -16.283 -1.585 1.00 95.25 100 PRO A C 1
ATOM 790 O O . PRO A 1 100 ? -1.156 -16.142 -1.355 1.00 95.25 100 PRO A O 1
ATOM 793 N N . GLN A 1 101 ? -3.300 -15.995 -0.686 1.00 93.19 101 GLN A N 1
ATOM 794 C CA . GLN A 1 101 ? -3.017 -15.487 0.666 1.00 93.19 101 GLN A CA 1
ATOM 795 C C . GLN A 1 101 ? -2.170 -14.198 0.693 1.00 93.19 101 GLN A C 1
ATOM 797 O O . GLN A 1 101 ? -1.459 -13.943 1.663 1.00 93.19 101 GLN A O 1
ATOM 802 N N . TRP A 1 102 ? -2.263 -13.351 -0.338 1.00 95.88 102 TRP A N 1
ATOM 803 C CA . TRP A 1 102 ? -1.497 -12.102 -0.428 1.00 95.88 102 TRP A CA 1
ATOM 804 C C . TRP A 1 102 ? -1.669 -11.167 0.779 1.00 95.88 102 TRP A C 1
ATOM 806 O O . TRP A 1 102 ? -0.782 -10.375 1.079 1.00 95.88 102 TRP A O 1
ATOM 816 N N . GLN A 1 103 ? -2.790 -11.262 1.501 1.00 94.19 103 GLN A N 1
ATOM 817 C CA . GLN A 1 103 ? -3.057 -10.471 2.705 1.00 94.19 103 GLN A CA 1
ATOM 818 C C . GLN A 1 103 ? -2.136 -10.822 3.885 1.00 94.19 103 GLN A C 1
ATOM 820 O O . GLN A 1 103 ? -2.151 -10.113 4.891 1.00 94.19 103 GLN A O 1
ATOM 825 N N . SER A 1 104 ? -1.374 -11.911 3.785 1.00 93.81 104 SER A N 1
ATOM 826 C CA . SER A 1 104 ? -0.368 -12.336 4.761 1.00 93.81 104 SER A CA 1
ATOM 827 C C . SER A 1 104 ? 1.052 -11.911 4.378 1.00 93.81 104 SER A C 1
ATOM 829 O O . SER A 1 104 ? 1.998 -12.316 5.044 1.00 93.81 104 SER A O 1
ATOM 831 N N . ASP A 1 105 ? 1.217 -11.097 3.332 1.00 96.38 105 ASP A N 1
ATOM 832 C CA . ASP A 1 105 ? 2.498 -10.522 2.924 1.00 96.38 105 ASP A CA 1
ATOM 833 C C . ASP A 1 105 ? 2.425 -8.988 2.979 1.00 96.38 105 ASP A C 1
ATOM 835 O O . ASP A 1 105 ? 1.559 -8.351 2.370 1.00 96.38 105 ASP A O 1
ATOM 839 N N . ALA A 1 106 ? 3.344 -8.381 3.728 1.00 96.50 106 ALA A N 1
ATOM 840 C CA . ALA A 1 106 ? 3.351 -6.944 3.967 1.00 96.50 106 ALA A CA 1
ATOM 841 C C . ALA A 1 106 ? 3.573 -6.120 2.688 1.00 96.50 106 ALA A C 1
ATOM 843 O O . ALA A 1 106 ? 2.943 -5.077 2.499 1.00 96.50 106 ALA A O 1
ATOM 844 N N . VAL A 1 107 ? 4.437 -6.591 1.784 1.00 97.81 107 VAL A N 1
ATOM 845 C CA . VAL A 1 107 ? 4.752 -5.897 0.531 1.00 97.81 107 VAL A CA 1
ATOM 846 C C . VAL A 1 107 ? 3.538 -5.917 -0.392 1.00 97.81 107 VAL A C 1
ATOM 848 O O . VAL A 1 107 ? 3.203 -4.898 -1.006 1.00 97.81 107 VAL A O 1
ATOM 851 N N . LEU A 1 108 ? 2.837 -7.048 -0.464 1.00 98.38 108 LEU A N 1
ATOM 852 C CA . LEU A 1 108 ? 1.610 -7.168 -1.246 1.00 98.38 108 LEU A CA 1
ATOM 853 C C . LEU A 1 108 ? 0.469 -6.321 -0.671 1.00 98.38 108 LEU A C 1
ATOM 855 O O . LEU A 1 108 ? -0.200 -5.631 -1.442 1.00 98.38 108 LEU A O 1
ATOM 859 N N . LEU A 1 109 ? 0.296 -6.275 0.655 1.00 97.56 109 LEU A N 1
ATOM 860 C CA . LEU A 1 109 ? -0.660 -5.371 1.309 1.00 97.56 109 LEU A CA 1
ATOM 861 C C . LEU A 1 109 ? -0.412 -3.903 0.933 1.00 97.56 109 LEU A C 1
ATOM 863 O O . LEU A 1 109 ? -1.342 -3.210 0.515 1.00 97.56 109 LEU A O 1
ATOM 867 N N . GLN A 1 110 ? 0.840 -3.439 1.018 1.00 98.06 110 GLN A N 1
ATOM 868 C CA . GLN A 1 110 ? 1.208 -2.068 0.647 1.00 98.06 110 GLN A CA 1
ATOM 869 C C . GLN A 1 110 ? 0.927 -1.774 -0.831 1.00 98.06 110 GLN A C 1
ATOM 871 O O . GLN A 1 110 ? 0.377 -0.725 -1.170 1.00 98.06 110 GLN A O 1
ATOM 876 N N . ARG A 1 111 ? 1.297 -2.695 -1.729 1.00 98.06 111 ARG A N 1
ATOM 877 C CA . ARG A 1 111 ? 1.075 -2.537 -3.175 1.00 98.06 111 ARG A CA 1
ATOM 878 C C . ARG A 1 111 ? -0.408 -2.498 -3.512 1.00 98.06 111 ARG A C 1
ATOM 880 O O . ARG A 1 111 ? -0.828 -1.630 -4.273 1.00 98.06 111 ARG A O 1
ATOM 887 N N . HIS A 1 112 ? -1.200 -3.383 -2.915 1.00 98.50 112 HIS A N 1
ATOM 888 C CA . HIS A 1 112 ? -2.644 -3.397 -3.107 1.00 98.50 112 HIS A CA 1
ATOM 889 C C . HIS A 1 112 ? -3.291 -2.099 -2.615 1.00 98.50 112 HIS A C 1
ATOM 891 O O . HIS A 1 112 ? -4.095 -1.502 -3.333 1.00 98.50 112 HIS A O 1
ATOM 897 N N . ALA A 1 113 ? -2.901 -1.619 -1.430 1.00 97.75 113 ALA A N 1
ATOM 898 C CA . ALA A 1 113 ? -3.429 -0.382 -0.873 1.00 97.75 113 ALA A CA 1
ATOM 899 C C . ALA A 1 113 ? -3.129 0.827 -1.775 1.00 97.75 113 ALA A C 1
ATOM 901 O O . ALA A 1 113 ? -4.047 1.541 -2.182 1.00 97.75 113 ALA A O 1
ATOM 902 N N . ARG A 1 114 ? -1.862 0.985 -2.182 1.00 97.44 114 ARG A N 1
ATOM 903 C CA . ARG A 1 114 ? -1.416 2.054 -3.091 1.00 97.44 114 ARG A CA 1
ATOM 904 C C . ARG A 1 114 ? -2.068 1.975 -4.471 1.00 97.44 114 ARG A C 1
ATOM 906 O O . ARG A 1 114 ? -2.333 3.011 -5.066 1.00 97.44 114 ARG A O 1
ATOM 913 N N . ALA A 1 115 ? -2.348 0.777 -4.982 1.00 98.25 115 ALA A N 1
ATOM 914 C CA . ALA A 1 115 ? -3.050 0.605 -6.252 1.00 98.25 115 ALA A CA 1
ATOM 915 C C . ALA A 1 115 ? -4.547 0.958 -6.150 1.00 98.25 115 ALA A C 1
ATOM 917 O O . ALA A 1 115 ? -5.128 1.494 -7.091 1.00 98.25 115 ALA A O 1
ATOM 918 N N . CYS A 1 116 ? -5.181 0.695 -5.005 1.00 98.31 116 CYS A N 1
ATOM 919 C CA . CYS A 1 116 ? -6.599 0.989 -4.791 1.00 98.31 116 CYS A CA 1
ATOM 920 C C . CYS A 1 116 ? -6.902 2.490 -4.657 1.00 98.31 116 CYS A C 1
ATOM 922 O O . CYS A 1 116 ? -7.996 2.921 -5.030 1.00 98.31 116 CYS A O 1
ATOM 924 N N . GLU A 1 117 ? -5.962 3.288 -4.146 1.00 95.88 117 GLU A N 1
ATOM 925 C CA . GLU A 1 117 ? -6.164 4.722 -3.903 1.00 95.88 117 GLU A CA 1
ATOM 926 C C . GLU A 1 117 ? -6.451 5.525 -5.195 1.00 95.88 117 GLU A C 1
ATOM 928 O O . GLU A 1 117 ? -7.516 6.150 -5.262 1.00 95.88 117 GLU A O 1
ATOM 933 N N . PRO A 1 118 ? -5.626 5.468 -6.267 1.00 96.38 118 PRO A N 1
ATOM 934 C CA . PRO A 1 118 ? -5.935 6.141 -7.533 1.00 96.38 118 PRO A CA 1
ATOM 935 C C . PRO A 1 118 ? -7.235 5.657 -8.184 1.00 96.38 118 PRO A C 1
ATOM 937 O O . PRO A 1 118 ? -7.903 6.426 -8.874 1.00 96.38 118 PRO A O 1
ATOM 940 N N . LEU A 1 119 ? -7.615 4.397 -7.943 1.00 97.12 119 LEU A N 1
ATOM 941 C CA . LEU A 1 119 ? -8.839 3.777 -8.461 1.00 97.12 119 LEU A CA 1
ATOM 942 C C . LEU A 1 119 ? -10.098 4.152 -7.665 1.00 97.12 119 LEU A C 1
ATOM 944 O O . LEU A 1 119 ? -11.168 3.610 -7.934 1.00 97.12 119 LEU A O 1
ATOM 948 N N . GLN A 1 120 ? -9.991 5.036 -6.667 1.00 95.62 120 GLN A N 1
ATOM 949 C CA . GLN A 1 120 ? -11.094 5.418 -5.776 1.00 95.62 120 GLN A CA 1
ATOM 950 C C . GLN A 1 120 ? -11.707 4.232 -5.008 1.00 95.62 120 GLN A C 1
ATOM 952 O O . GLN A 1 120 ? -12.817 4.315 -4.478 1.00 95.62 120 GLN A O 1
ATOM 957 N N . ARG A 1 121 ? -10.963 3.127 -4.865 1.00 95.94 121 ARG A N 1
ATOM 958 C CA . ARG A 1 121 ? -11.357 1.947 -4.084 1.00 95.94 121 ARG A CA 1
ATOM 959 C C . ARG A 1 121 ? -10.984 2.129 -2.612 1.00 95.94 121 ARG A C 1
ATOM 961 O O . ARG A 1 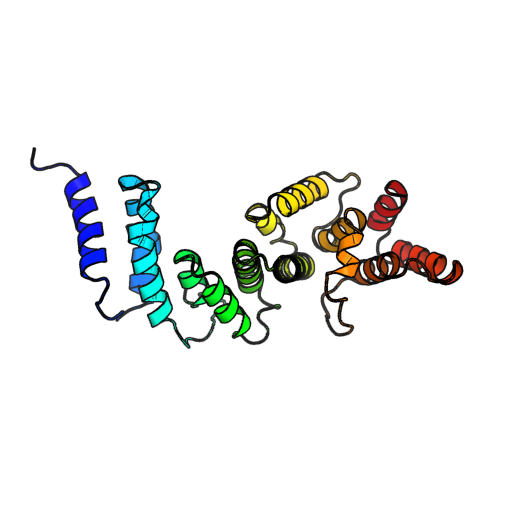121 ? -10.240 1.344 -2.028 1.00 95.94 121 ARG A O 1
ATOM 968 N N . ARG A 1 122 ? -11.504 3.199 -2.000 1.00 94.69 122 ARG A N 1
ATOM 969 C CA . ARG A 1 122 ? -11.115 3.651 -0.650 1.00 94.69 122 ARG A CA 1
ATOM 970 C C . ARG A 1 122 ? -11.260 2.561 0.415 1.00 94.69 122 ARG A C 1
ATOM 972 O O . ARG A 1 122 ? -10.380 2.415 1.255 1.00 94.69 122 ARG A O 1
ATOM 979 N N . CYS A 1 123 ? -12.353 1.798 0.392 1.00 93.75 123 CYS A N 1
ATOM 980 C CA . CYS A 1 123 ? -12.581 0.745 1.386 1.00 93.75 123 CYS A CA 1
ATOM 981 C C . CYS A 1 123 ? -11.541 -0.378 1.273 1.00 93.75 123 CYS A C 1
ATOM 983 O O . CYS A 1 123 ? -11.020 -0.827 2.289 1.00 93.75 123 CYS A O 1
ATOM 985 N N . ASP A 1 124 ? -11.193 -0.784 0.054 1.00 95.19 124 ASP A N 1
ATOM 986 C CA . ASP A 1 124 ? -10.207 -1.839 -0.189 1.00 95.19 124 ASP A CA 1
ATOM 987 C C . ASP A 1 124 ? -8.789 -1.390 0.193 1.00 95.19 124 ASP A C 1
ATOM 989 O O . ASP A 1 124 ? -8.032 -2.154 0.802 1.00 95.19 124 ASP A O 1
ATOM 993 N N . ALA A 1 125 ? -8.455 -0.124 -0.086 1.00 96.69 125 ALA A N 1
ATOM 994 C CA . ALA A 1 125 ? -7.210 0.488 0.371 1.00 96.69 125 ALA A CA 1
ATOM 995 C C . ALA A 1 125 ? -7.118 0.488 1.904 1.00 96.69 125 ALA A C 1
ATOM 997 O O . ALA A 1 125 ? -6.147 -0.018 2.464 1.00 96.69 125 ALA A O 1
ATOM 998 N N . LEU A 1 126 ? -8.159 0.977 2.591 1.00 95.94 126 LEU A N 1
ATOM 999 C CA . LEU A 1 126 ? -8.211 1.015 4.055 1.00 95.94 126 LEU A CA 1
ATOM 1000 C C . LEU A 1 126 ? -8.090 -0.375 4.678 1.00 95.94 126 LEU A C 1
ATOM 1002 O O . LEU A 1 126 ? -7.329 -0.542 5.622 1.00 95.94 126 LEU A O 1
ATOM 1006 N N . LEU A 1 127 ? -8.794 -1.380 4.153 1.00 94.69 127 LEU A N 1
ATOM 1007 C CA . LEU A 1 127 ? -8.701 -2.747 4.673 1.00 94.69 127 LEU A CA 1
ATOM 1008 C C . LEU A 1 127 ? -7.290 -3.330 4.516 1.00 94.69 127 LEU A C 1
ATOM 1010 O O . LEU A 1 127 ? -6.821 -4.048 5.397 1.00 94.69 127 LEU A O 1
ATOM 1014 N N . SER A 1 128 ? -6.594 -2.989 3.432 1.00 95.75 128 SER A N 1
ATOM 1015 C CA . SER A 1 128 ? -5.204 -3.405 3.213 1.00 95.75 128 SER A CA 1
ATOM 1016 C C . SER A 1 128 ? -4.261 -2.735 4.210 1.00 95.75 128 SER A C 1
ATOM 1018 O O . SER A 1 128 ? -3.444 -3.406 4.836 1.00 95.75 128 SER A O 1
ATOM 1020 N N . TRP A 1 129 ? -4.435 -1.430 4.434 1.00 96.69 129 TRP A N 1
ATOM 1021 C CA . TRP A 1 129 ? -3.699 -0.698 5.460 1.00 96.69 129 TRP A CA 1
ATOM 1022 C C . TRP A 1 129 ? -3.989 -1.213 6.875 1.00 96.69 129 TRP A C 1
ATOM 1024 O O . TRP A 1 129 ? -3.070 -1.366 7.672 1.00 96.69 129 TRP A O 1
ATOM 1034 N N . PHE A 1 130 ?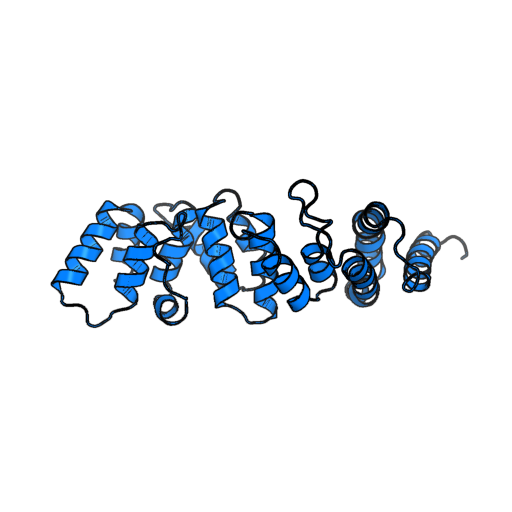 -5.241 -1.555 7.186 1.00 95.31 130 PHE A N 1
ATOM 1035 C CA . PHE A 1 130 ? -5.614 -2.117 8.486 1.00 95.31 130 PHE A CA 1
ATOM 1036 C C . PHE A 1 130 ? -4.943 -3.466 8.725 1.00 95.31 130 PHE A C 1
ATOM 1038 O O . PHE A 1 130 ? -4.339 -3.674 9.775 1.00 95.31 130 PHE A O 1
ATOM 1045 N N . ASN A 1 131 ? -4.987 -4.352 7.728 1.00 94.56 131 ASN A N 1
ATOM 1046 C CA . ASN A 1 131 ? -4.299 -5.637 7.785 1.00 94.56 131 ASN A CA 1
ATOM 1047 C C . ASN A 1 131 ? -2.782 -5.478 7.942 1.00 94.56 131 ASN A C 1
ATOM 1049 O O . ASN A 1 131 ? -2.179 -6.296 8.636 1.00 94.56 131 ASN A O 1
ATOM 1053 N N . LEU A 1 132 ? -2.181 -4.443 7.341 1.00 95.62 132 LEU A N 1
ATOM 1054 C CA . LEU A 1 132 ? -0.767 -4.117 7.526 1.00 95.62 132 LEU A CA 1
ATOM 1055 C C . LEU A 1 132 ? -0.490 -3.704 8.976 1.00 95.62 132 LEU A C 1
ATOM 1057 O O . LEU A 1 132 ? 0.358 -4.312 9.613 1.00 95.62 132 LEU A O 1
ATOM 1061 N N . CYS A 1 133 ? -1.248 -2.752 9.531 1.00 95.88 133 CYS A N 1
ATOM 1062 C CA . CYS A 1 133 ? -1.084 -2.322 10.925 1.00 95.88 133 CYS A CA 1
ATOM 1063 C C . CYS A 1 133 ? -1.248 -3.477 11.923 1.00 95.88 133 CYS A C 1
ATOM 1065 O O . CYS A 1 133 ? -0.565 -3.510 12.943 1.00 95.88 133 CYS A O 1
ATOM 1067 N N . TRP A 1 134 ? -2.164 -4.410 11.653 1.00 94.50 134 TRP A N 1
ATOM 1068 C CA . TRP A 1 134 ? -2.424 -5.545 12.536 1.00 94.50 134 TRP A CA 1
ATOM 1069 C C . TRP A 1 134 ? -1.337 -6.618 12.494 1.00 94.50 134 TRP A C 1
ATOM 1071 O O . TRP A 1 134 ? -0.993 -7.161 13.540 1.00 94.50 134 TRP A O 1
ATOM 1081 N N . GLN A 1 135 ? -0.833 -6.952 11.304 1.00 94.62 135 GLN A N 1
ATOM 1082 C CA . GLN A 1 135 ? 0.091 -8.078 11.110 1.00 94.62 135 GLN A CA 1
ATOM 1083 C C . GLN A 1 135 ? 1.562 -7.664 11.111 1.00 94.62 135 GLN A C 1
ATOM 1085 O O . GLN A 1 135 ? 2.411 -8.448 11.521 1.00 94.62 135 GLN A O 1
ATOM 1090 N N . PHE A 1 136 ? 1.844 -6.447 10.654 1.00 95.56 136 PHE A N 1
ATOM 1091 C CA . PHE A 1 136 ? 3.181 -5.909 10.407 1.00 95.56 136 PHE A CA 1
ATOM 1092 C C . PHE A 1 136 ? 3.289 -4.494 10.998 1.00 95.56 136 PHE A C 1
ATOM 1094 O O . PHE A 1 136 ? 3.458 -3.518 10.259 1.00 95.56 136 PHE A O 1
ATOM 1101 N N . PRO A 1 137 ? 3.109 -4.333 12.324 1.00 94.75 137 PRO A N 1
ATOM 1102 C CA . PRO A 1 137 ? 3.081 -3.019 12.965 1.00 94.75 137 PRO A CA 1
ATOM 1103 C C . PRO A 1 137 ? 4.347 -2.191 12.732 1.00 94.75 137 PRO A C 1
ATOM 1105 O O . PRO A 1 137 ? 4.267 -0.968 12.645 1.00 94.75 137 PRO A O 1
ATOM 1108 N N . GLU A 1 138 ? 5.499 -2.841 12.574 1.00 95.12 138 GLU A N 1
ATOM 1109 C CA . GLU A 1 138 ? 6.776 -2.209 12.239 1.00 95.12 138 GLU A CA 1
ATOM 1110 C C . GLU A 1 138 ? 6.770 -1.520 10.865 1.00 95.12 138 GLU A C 1
ATOM 1112 O O . GLU A 1 138 ? 7.574 -0.626 10.614 1.00 95.12 138 GLU A O 1
ATOM 1117 N N . GLN A 1 139 ? 5.834 -1.893 9.989 1.00 94.88 139 GLN A N 1
ATOM 1118 C CA . GLN A 1 139 ? 5.643 -1.298 8.666 1.00 94.88 139 GLN A CA 1
ATOM 1119 C C . GLN A 1 139 ? 4.518 -0.255 8.639 1.00 94.88 139 GLN A C 1
ATOM 1121 O O . GLN A 1 139 ? 4.168 0.235 7.564 1.00 94.88 139 GLN A O 1
ATOM 1126 N N . GLY A 1 140 ? 3.969 0.135 9.798 1.00 88.94 140 GLY A N 1
ATOM 1127 C CA . GLY A 1 140 ? 2.896 1.132 9.904 1.00 88.94 140 GLY A CA 1
ATOM 1128 C C . GLY A 1 140 ? 3.226 2.471 9.233 1.00 88.94 140 GLY A C 1
ATOM 1129 O O . GLY A 1 140 ? 2.366 3.051 8.573 1.00 88.94 140 GLY A O 1
ATOM 1130 N N . ASN A 1 141 ? 4.493 2.902 9.277 1.00 92.25 141 ASN A N 1
ATOM 1131 C CA . ASN A 1 141 ? 4.955 4.149 8.649 1.00 92.25 141 ASN A CA 1
ATOM 1132 C C . ASN A 1 141 ? 4.791 4.158 7.117 1.00 92.25 141 ASN A C 1
ATOM 1134 O O . ASN A 1 141 ? 4.824 5.220 6.499 1.00 92.25 141 ASN A O 1
ATOM 1138 N N . ALA A 1 142 ? 4.540 3.008 6.475 1.00 94.44 142 ALA A N 1
ATOM 1139 C CA . ALA A 1 142 ? 4.176 2.967 5.059 1.00 94.44 142 ALA A CA 1
ATOM 1140 C C . ALA A 1 142 ? 2.929 3.819 4.744 1.00 94.44 142 ALA A C 1
ATOM 1142 O O . ALA A 1 142 ? 2.800 4.304 3.616 1.00 94.44 142 ALA A O 1
ATOM 1143 N N . LEU A 1 143 ? 2.055 4.067 5.727 1.00 94.94 143 LEU A N 1
ATOM 1144 C CA . LEU A 1 143 ? 0.911 4.975 5.612 1.00 94.94 143 LEU A CA 1
ATOM 1145 C C . LEU A 1 143 ? 1.307 6.407 5.227 1.00 94.94 143 LEU A C 1
ATOM 1147 O O . LEU A 1 143 ? 0.559 7.060 4.506 1.00 94.94 143 LEU A O 1
ATOM 1151 N N . GLU A 1 144 ? 2.495 6.882 5.609 1.00 94.06 144 GLU A N 1
ATOM 1152 C CA . GLU A 1 144 ? 2.995 8.229 5.275 1.00 94.06 144 GLU A CA 1
ATOM 1153 C C . GLU A 1 144 ? 3.186 8.432 3.763 1.00 94.06 144 GLU A C 1
ATOM 1155 O O . GLU A 1 144 ? 3.143 9.557 3.256 1.00 94.06 144 GLU A O 1
ATOM 1160 N N . SER A 1 145 ? 3.345 7.331 3.024 1.00 90.12 145 SER A N 1
ATOM 1161 C CA . SER A 1 145 ? 3.461 7.322 1.562 1.00 90.12 145 SER A CA 1
ATOM 1162 C C . SER A 1 145 ? 2.117 7.261 0.825 1.00 90.12 145 SER A C 1
ATOM 1164 O O . SER A 1 145 ? 2.106 7.266 -0.406 1.00 90.12 145 SER A O 1
ATOM 1166 N N . SER A 1 146 ? 0.995 7.179 1.549 1.00 93.12 146 SER A N 1
ATOM 1167 C CA . SER A 1 146 ? -0.342 7.133 0.953 1.00 93.12 146 SER A CA 1
ATOM 1168 C C . SER A 1 146 ? -0.631 8.395 0.132 1.00 93.12 146 SER A C 1
ATOM 1170 O O . SER A 1 146 ? -0.251 9.514 0.483 1.00 93.12 146 SER A O 1
ATOM 1172 N N . THR A 1 147 ? -1.339 8.224 -0.978 1.00 92.38 147 THR A N 1
ATOM 1173 C CA . THR A 1 147 ? -1.860 9.338 -1.777 1.00 92.38 147 THR A CA 1
ATOM 1174 C C . THR A 1 147 ? -3.155 9.912 -1.195 1.00 92.38 147 THR A C 1
ATOM 1176 O O . THR A 1 147 ? -3.541 11.031 -1.542 1.00 92.38 147 THR A O 1
ATOM 1179 N N . ASP A 1 148 ? -3.796 9.202 -0.258 1.00 94.56 148 ASP A N 1
ATOM 1180 C CA . ASP A 1 148 ? -4.930 9.698 0.517 1.00 94.56 148 ASP A CA 1
ATOM 1181 C C . ASP A 1 148 ? -4.431 10.639 1.625 1.00 94.56 148 ASP A C 1
ATOM 1183 O O . ASP A 1 148 ? -3.975 10.231 2.695 1.00 94.56 148 ASP A O 1
ATOM 1187 N N . THR A 1 149 ? -4.512 11.942 1.356 1.00 94.19 149 THR A N 1
ATOM 1188 C CA . THR A 1 149 ? -4.096 12.988 2.300 1.00 94.19 149 THR A CA 1
ATOM 1189 C C . THR A 1 149 ? -4.850 12.923 3.626 1.00 94.19 149 THR A C 1
ATOM 1191 O O . THR A 1 149 ? -4.233 13.159 4.661 1.00 94.19 149 THR A O 1
ATOM 1194 N N . GLU A 1 150 ? -6.136 12.564 3.624 1.00 94.69 150 GLU A N 1
ATOM 1195 C CA . GLU A 1 150 ? -6.896 12.418 4.869 1.00 94.69 150 GLU A CA 1
ATOM 1196 C C . GLU A 1 150 ? -6.331 11.258 5.686 1.00 94.69 150 GLU A C 1
ATOM 1198 O O . GLU A 1 150 ? -6.094 11.404 6.879 1.00 94.69 150 GLU A O 1
ATOM 1203 N N . LEU A 1 151 ? -6.064 10.114 5.050 1.00 95.50 151 LEU A N 1
ATOM 1204 C CA . LEU A 1 151 ? -5.491 8.963 5.745 1.00 95.50 151 LEU A CA 1
ATOM 1205 C C . LEU A 1 151 ? -4.125 9.290 6.362 1.00 95.50 151 LEU A C 1
ATOM 1207 O O . LEU A 1 151 ? -3.886 8.944 7.517 1.00 95.50 151 LEU A O 1
ATOM 1211 N N . ARG A 1 152 ? -3.262 10.008 5.633 1.00 96.06 152 ARG A N 1
ATOM 1212 C CA . ARG A 1 152 ? -1.967 10.470 6.160 1.00 96.06 152 ARG A CA 1
ATOM 1213 C C . ARG A 1 152 ? -2.112 11.400 7.355 1.00 96.06 152 ARG A C 1
ATOM 1215 O O . ARG A 1 152 ? -1.391 11.245 8.332 1.00 96.06 152 ARG A O 1
ATOM 1222 N N . GLN A 1 153 ? -3.041 12.350 7.291 1.00 96.81 153 GLN A N 1
ATOM 1223 C CA . GLN A 1 153 ? -3.307 13.263 8.404 1.00 96.81 153 GLN A CA 1
ATOM 1224 C C . GLN A 1 153 ? -3.826 12.514 9.632 1.00 96.81 153 GLN A C 1
ATOM 1226 O O . GLN A 1 153 ? -3.401 12.803 10.746 1.00 96.81 153 GLN A O 1
ATOM 1231 N N . GLN A 1 154 ? -4.702 11.527 9.434 1.00 97.00 154 GLN A N 1
ATOM 1232 C CA . GLN A 1 154 ? -5.189 10.676 10.518 1.00 97.00 154 GLN A CA 1
ATOM 1233 C C . GLN A 1 154 ? -4.065 9.828 11.124 1.00 97.00 154 GLN A C 1
ATOM 1235 O O . GLN A 1 154 ? -4.012 9.681 12.339 1.00 97.00 154 GLN A O 1
ATOM 1240 N N . TRP A 1 155 ? -3.153 9.295 10.306 1.00 97.25 155 TRP A N 1
ATOM 1241 C CA . TRP A 1 155 ? -1.979 8.570 10.797 1.00 97.25 155 TRP A CA 1
ATOM 1242 C C . TRP A 1 155 ? -1.047 9.471 11.618 1.00 97.25 155 TRP A C 1
ATOM 1244 O O . TRP A 1 155 ? -0.690 9.110 12.733 1.00 97.25 155 TRP A O 1
ATOM 1254 N N . ALA A 1 156 ? -0.743 10.678 11.133 1.00 96.81 156 ALA A N 1
ATOM 1255 C CA . ALA A 1 156 ? 0.062 11.643 11.880 1.00 96.81 156 ALA A CA 1
ATOM 1256 C C . ALA A 1 156 ? -0.604 12.037 13.212 1.00 96.81 156 ALA A C 1
ATOM 1258 O O . ALA A 1 156 ? 0.031 12.012 14.258 1.00 96.81 156 ALA A O 1
ATOM 1259 N N . ALA A 1 157 ? -1.910 12.324 13.206 1.00 96.69 157 ALA A N 1
ATOM 1260 C CA . ALA A 1 157 ? -2.652 12.630 14.431 1.00 96.69 157 ALA A CA 1
ATOM 1261 C C . ALA A 1 157 ? -2.676 11.455 15.424 1.00 96.69 157 ALA A C 1
ATOM 1263 O O . ALA A 1 157 ? -2.681 11.676 16.631 1.00 96.69 157 ALA A O 1
ATOM 1264 N N . PHE A 1 158 ? -2.685 10.216 14.926 1.00 97.06 158 PHE A N 1
ATOM 1265 C CA . PHE A 1 158 ? -2.579 9.017 15.751 1.00 97.06 158 PHE A CA 1
ATOM 1266 C C . PHE A 1 158 ? -1.198 8.875 16.410 1.00 97.06 158 PHE A C 1
ATOM 1268 O O . PHE A 1 158 ? -1.118 8.483 17.571 1.00 97.06 158 PHE A O 1
ATOM 1275 N N . GLN A 1 159 ? -0.122 9.204 15.690 1.00 95.75 159 GLN A N 1
ATOM 1276 C CA . GLN A 1 159 ? 1.246 9.150 16.219 1.00 95.75 159 GLN A CA 1
ATOM 1277 C C . GLN A 1 159 ? 1.482 10.174 17.344 1.00 95.75 159 GLN A C 1
ATOM 1279 O O . GLN A 1 159 ? 2.270 9.915 18.245 1.00 95.75 159 GLN A O 1
ATOM 1284 N N . GLU A 1 160 ? 0.757 11.294 17.335 1.00 95.94 160 GLU A N 1
ATOM 1285 C CA . GLU A 1 160 ? 0.860 12.373 18.333 1.00 95.94 160 GLU A CA 1
ATOM 1286 C C . GLU A 1 160 ? -0.090 12.196 19.541 1.00 95.94 160 GLU A C 1
ATOM 1288 O O . GLU A 1 160 ? -0.337 13.138 20.298 1.00 95.94 160 GLU A O 1
ATOM 1293 N N . LEU A 1 161 ? -0.696 11.017 19.723 1.00 95.12 161 LEU A N 1
ATOM 1294 C CA . LEU A 1 161 ? -1.647 10.791 20.815 1.00 95.12 161 LEU A CA 1
ATOM 1295 C C . LEU A 1 161 ? -0.975 10.728 22.187 1.00 95.12 161 LEU A C 1
ATOM 1297 O O . LEU A 1 161 ? 0.014 10.031 22.390 1.00 95.12 161 LEU A O 1
ATOM 1301 N N . GLU A 1 162 ? -1.640 11.326 23.177 1.00 90.75 162 GLU A N 1
ATOM 1302 C CA . GLU A 1 162 ? -1.305 11.172 24.591 1.00 90.75 162 GLU A CA 1
ATOM 1303 C C . GLU A 1 162 ? -2.509 10.628 25.389 1.00 90.75 162 GLU A C 1
ATOM 1305 O O . GLU A 1 162 ? -3.556 11.280 25.459 1.00 90.75 162 GLU A O 1
ATOM 1310 N N . PRO A 1 163 ? -2.405 9.448 26.036 1.00 91.12 163 PRO A N 1
ATOM 1311 C CA . PRO A 1 163 ? -1.283 8.502 25.981 1.00 91.12 163 PRO A CA 1
ATOM 1312 C C . PRO A 1 163 ? -1.114 7.850 24.596 1.00 91.12 163 PRO A C 1
ATOM 1314 O O . PRO A 1 163 ? -2.109 7.632 23.897 1.00 91.12 163 PRO A O 1
ATOM 1317 N N . GLU A 1 164 ? 0.129 7.491 24.262 1.00 92.62 164 GLU A N 1
ATOM 1318 C CA . GLU A 1 164 ? 0.492 6.826 23.005 1.00 92.62 164 GLU A CA 1
ATOM 1319 C C . GLU A 1 164 ? -0.254 5.494 22.836 1.00 92.62 164 GLU A C 1
ATOM 1321 O O . GLU A 1 164 ? -0.499 4.752 23.797 1.00 92.62 164 GLU A O 1
ATOM 1326 N N . LEU A 1 165 ? -0.615 5.193 21.590 1.00 94.25 165 LEU A N 1
ATOM 1327 C CA . LEU A 1 165 ? -1.270 3.961 21.183 1.00 94.25 165 LEU A CA 1
ATOM 1328 C C . LEU A 1 165 ? -0.380 3.191 20.192 1.00 94.25 165 LEU A C 1
ATOM 1330 O O . LEU A 1 165 ? 0.163 3.789 19.266 1.00 94.25 165 LEU A O 1
ATOM 1334 N N . PRO A 1 166 ? -0.250 1.857 20.315 1.00 94.19 166 PRO A N 1
ATOM 1335 C CA . PRO A 1 166 ? 0.604 1.086 19.415 1.00 94.19 166 PRO A CA 1
ATOM 1336 C C . PRO A 1 166 ? -0.037 0.947 18.025 1.00 94.19 166 PRO A C 1
ATOM 1338 O O . PRO A 1 166 ? -1.257 0.804 17.920 1.00 94.19 166 PRO A O 1
ATOM 1341 N N . ALA A 1 167 ? 0.769 0.884 16.959 1.00 93.38 167 ALA A N 1
ATOM 1342 C CA . ALA A 1 167 ? 0.312 0.858 15.559 1.00 93.38 167 ALA A CA 1
ATOM 1343 C C . ALA A 1 167 ? -0.875 -0.090 15.238 1.00 93.38 167 ALA A C 1
ATOM 1345 O O . ALA A 1 167 ? -1.787 0.346 14.531 1.00 93.38 167 ALA A O 1
ATOM 1346 N N . PRO A 1 168 ? -0.978 -1.327 15.781 1.00 94.94 168 PRO A N 1
ATOM 1347 C CA . PRO A 1 168 ? -2.138 -2.199 15.546 1.00 94.94 168 PRO A CA 1
ATOM 1348 C C . PRO A 1 168 ? -3.489 -1.618 15.977 1.00 94.94 168 PRO A C 1
ATOM 1350 O O . PRO A 1 168 ? -4.538 -2.082 15.526 1.00 94.94 168 PRO A O 1
ATOM 1353 N N . THR A 1 169 ? -3.491 -0.620 16.859 1.00 95.75 169 THR A N 1
ATOM 1354 C CA . THR A 1 169 ? -4.713 0.037 17.340 1.00 95.75 169 THR A CA 1
ATOM 1355 C C . THR A 1 169 ? -5.172 1.177 16.435 1.00 95.75 169 THR A C 1
ATOM 1357 O O . THR A 1 169 ? -6.325 1.596 16.550 1.00 95.75 169 THR A O 1
ATOM 1360 N N . PHE A 1 170 ? -4.349 1.621 15.476 1.00 96.69 170 PHE A N 1
ATOM 1361 C CA . PHE A 1 170 ? -4.706 2.693 14.545 1.00 96.69 170 PHE A CA 1
ATOM 1362 C C . PHE A 1 170 ? -6.036 2.456 13.819 1.00 96.69 170 PHE A C 1
ATOM 1364 O O . PHE A 1 170 ? -6.874 3.353 13.844 1.00 96.69 170 PHE A O 1
ATOM 1371 N N . PRO A 1 171 ? -6.332 1.266 13.255 1.00 95.81 171 PRO A N 1
ATOM 1372 C CA . PRO A 1 171 ? -7.635 1.012 12.638 1.00 95.81 171 PRO A CA 1
ATOM 1373 C C . PRO A 1 171 ? -8.819 1.228 13.585 1.00 95.81 171 PRO A C 1
ATOM 1375 O O . PRO A 1 171 ? -9.879 1.702 13.176 1.00 95.81 171 PRO A O 1
ATOM 1378 N N . ALA A 1 172 ? -8.649 0.881 14.861 1.00 95.38 172 ALA A N 1
ATOM 1379 C CA . ALA A 1 172 ? -9.687 1.011 15.871 1.00 95.38 172 ALA A CA 1
ATOM 1380 C C . ALA A 1 172 ? -9.852 2.475 16.306 1.00 95.38 172 ALA A C 1
ATOM 1382 O O . ALA A 1 172 ? -10.974 2.970 16.402 1.00 95.38 172 ALA A O 1
ATOM 1383 N N . TRP A 1 173 ? -8.744 3.196 16.475 1.00 96.12 173 TRP A N 1
ATOM 1384 C CA . TRP A 1 173 ? -8.748 4.639 16.703 1.00 96.12 173 TRP A CA 1
ATOM 1385 C C . TRP A 1 173 ? -9.319 5.423 15.509 1.00 96.12 173 TRP A C 1
ATOM 1387 O O . TRP A 1 173 ? -10.071 6.381 15.689 1.00 96.12 173 TRP A O 1
ATOM 1397 N N . LEU A 1 174 ? -9.057 4.995 14.273 1.00 95.88 174 LEU A N 1
ATOM 1398 C CA . LEU A 1 174 ? -9.622 5.633 13.087 1.00 95.88 174 LEU A CA 1
ATOM 1399 C C . LEU A 1 174 ? -11.142 5.456 13.039 1.00 95.88 174 LEU A C 1
ATOM 1401 O O . LEU A 1 174 ? -11.858 6.406 12.725 1.00 95.88 174 LEU A O 1
ATOM 1405 N N . LEU A 1 175 ? -11.648 4.271 13.401 1.00 93.50 175 LEU A N 1
ATOM 1406 C CA . LEU A 1 175 ? -13.085 4.064 13.582 1.00 93.50 175 LEU A CA 1
ATOM 1407 C C . LEU A 1 175 ? -13.654 5.043 14.614 1.00 93.50 175 LEU A C 1
ATOM 1409 O O . LEU A 1 175 ? -14.697 5.638 14.353 1.00 93.50 175 LEU A O 1
ATOM 1413 N N . LEU A 1 176 ? -12.984 5.259 15.754 1.00 92.12 176 LEU A N 1
ATOM 1414 C CA . LEU A 1 176 ? -13.422 6.228 16.773 1.00 92.12 176 LEU A CA 1
ATOM 1415 C C . LEU A 1 176 ? -13.623 7.635 16.207 1.00 92.12 176 LEU A C 1
ATOM 1417 O O . LEU A 1 176 ? -14.678 8.228 16.419 1.00 92.12 176 LEU A O 1
ATOM 1421 N N . ASN A 1 177 ? -12.648 8.134 15.448 1.00 92.44 177 ASN A N 1
ATOM 1422 C CA . ASN A 1 177 ? -12.678 9.483 14.877 1.00 92.44 177 ASN A CA 1
ATOM 1423 C C . ASN A 1 177 ? -13.589 9.601 13.648 1.00 92.44 177 ASN A C 1
ATOM 1425 O O . ASN A 1 177 ? -14.072 10.684 13.313 1.00 92.44 177 ASN A O 1
ATOM 1429 N N . LYS A 1 178 ? -13.834 8.488 12.953 1.00 92.25 178 LYS A N 1
ATOM 1430 C CA . LYS A 1 178 ? -14.641 8.423 11.732 1.00 92.25 178 LYS A CA 1
ATOM 1431 C C . LYS A 1 178 ? -15.686 7.305 11.854 1.00 92.25 178 LYS A C 1
ATOM 1433 O O . LYS A 1 178 ? -15.635 6.332 11.098 1.00 92.25 178 LYS A O 1
ATOM 1438 N N . PRO A 1 179 ? -16.704 7.445 12.724 1.00 87.94 179 PRO A N 1
ATOM 1439 C CA . PRO A 1 179 ? -17.670 6.374 12.991 1.00 87.94 179 PRO A CA 1
ATOM 1440 C C . PRO A 1 179 ? -18.487 5.960 11.758 1.00 87.94 179 PRO A C 1
ATOM 1442 O O . PRO A 1 179 ? -18.964 4.828 11.672 1.00 87.94 179 PRO A O 1
ATOM 1445 N N . GLY A 1 180 ? -18.616 6.845 10.759 1.00 89.56 180 GLY A N 1
ATOM 1446 C CA . GLY A 1 180 ? -19.243 6.532 9.471 1.00 89.56 180 GLY A CA 1
ATOM 1447 C C . GLY A 1 180 ? -18.554 5.401 8.697 1.00 89.56 180 GLY A C 1
ATOM 1448 O O . GLY A 1 180 ? -19.213 4.738 7.898 1.00 89.56 180 GLY A O 1
ATOM 1449 N N . LEU A 1 181 ? -17.274 5.120 8.973 1.00 91.19 181 LEU A N 1
ATOM 1450 C CA . LEU A 1 181 ? -16.538 4.010 8.362 1.00 91.19 181 LEU A CA 1
ATOM 1451 C C . LEU A 1 181 ? -17.181 2.650 8.655 1.00 91.19 181 LEU A C 1
ATOM 1453 O O . LEU A 1 181 ? -17.184 1.784 7.784 1.00 91.19 181 LEU A O 1
ATOM 1457 N N . SER A 1 182 ? -17.800 2.479 9.827 1.00 89.44 182 SER A N 1
ATOM 1458 C CA . SER A 1 182 ? -18.505 1.241 10.191 1.00 89.44 182 SER A CA 1
ATOM 1459 C C . SER A 1 182 ? -19.677 0.896 9.259 1.00 89.44 182 SER A C 1
ATOM 1461 O O . SER A 1 182 ? -20.084 -0.258 9.192 1.00 89.44 182 SER A O 1
ATOM 1463 N N . LYS A 1 183 ? -20.211 1.874 8.512 1.00 88.38 183 LYS A N 1
ATOM 1464 C CA . LYS A 1 183 ? -21.322 1.671 7.567 1.00 88.38 183 LYS A CA 1
ATOM 1465 C C . LYS A 1 183 ? -20.869 1.273 6.163 1.00 88.38 183 LYS A C 1
ATOM 1467 O O . LYS A 1 183 ? -21.678 0.752 5.403 1.00 88.38 183 LYS A O 1
ATOM 1472 N N . VAL A 1 184 ? -19.620 1.573 5.805 1.00 89.81 184 VAL A N 1
ATOM 1473 C CA . VAL A 1 184 ? -19.091 1.390 4.440 1.00 89.81 184 VAL A CA 1
ATOM 1474 C C . VAL A 1 184 ? -18.040 0.291 4.360 1.00 89.81 184 VAL A C 1
ATOM 1476 O O . VAL A 1 184 ? -17.929 -0.371 3.333 1.00 89.81 184 VAL A O 1
ATOM 1479 N N . LEU A 1 185 ? -17.281 0.071 5.435 1.00 89.19 185 LEU A N 1
ATOM 1480 C CA . LEU A 1 185 ? -16.323 -1.021 5.504 1.00 89.19 185 LEU A CA 1
ATOM 1481 C C . LEU A 1 185 ? -17.058 -2.339 5.717 1.00 89.19 185 LEU A C 1
ATOM 1483 O O . LEU A 1 185 ? -17.936 -2.440 6.578 1.00 89.19 185 LEU A O 1
ATOM 1487 N N . THR A 1 186 ? -16.640 -3.367 4.982 1.00 83.38 186 THR A N 1
ATOM 1488 C CA . THR A 1 186 ? -17.049 -4.745 5.250 1.00 83.38 186 THR A CA 1
ATOM 1489 C C . THR A 1 186 ? -16.700 -5.097 6.692 1.00 83.38 186 THR A C 1
ATOM 1491 O O . THR A 1 186 ? -15.567 -4.888 7.129 1.00 83.38 186 THR A O 1
ATOM 1494 N N . GLY A 1 187 ? -17.676 -5.621 7.433 1.00 76.38 187 GLY A N 1
ATOM 1495 C CA . GLY A 1 187 ? -17.470 -5.993 8.827 1.00 76.38 187 GLY A CA 1
ATOM 1496 C C . GLY A 1 187 ? -16.347 -7.020 8.992 1.00 76.38 187 GLY A C 1
ATOM 1497 O O . GLY A 1 187 ? -16.134 -7.846 8.097 1.00 76.38 187 GLY A O 1
ATOM 1498 N N . PRO A 1 188 ? -15.627 -6.990 10.128 1.00 77.31 188 PRO A N 1
ATOM 1499 C CA . PRO A 1 188 ? -14.554 -7.937 10.384 1.00 77.31 188 PRO A CA 1
ATOM 1500 C C . PRO A 1 188 ? -15.128 -9.352 10.363 1.00 77.31 188 PRO A C 1
ATOM 1502 O O . PRO A 1 188 ? -16.041 -9.673 11.129 1.00 77.31 188 PRO A O 1
ATOM 1505 N N . ARG A 1 189 ? -14.609 -10.205 9.477 1.00 68.06 189 ARG A N 1
ATOM 1506 C CA . ARG A 1 189 ? -15.040 -11.601 9.417 1.00 68.06 189 ARG A CA 1
ATOM 1507 C C . ARG A 1 189 ? -14.555 -12.331 10.670 1.00 68.06 189 ARG A C 1
ATOM 1509 O O . ARG A 1 189 ? -13.497 -12.015 11.228 1.00 68.06 189 ARG A O 1
ATOM 1516 N N . HIS A 1 190 ? -15.338 -13.301 11.133 1.00 56.34 190 HIS A N 1
ATOM 1517 C CA . HIS A 1 190 ? -15.018 -14.062 12.344 1.00 56.34 190 HIS A CA 1
ATOM 1518 C C . HIS A 1 190 ? -13.710 -14.865 12.228 1.00 56.34 190 HIS A C 1
ATOM 1520 O O . HIS A 1 190 ? -13.085 -15.139 13.246 1.00 56.34 190 HIS A O 1
ATOM 1526 N N . ASP A 1 191 ? -13.278 -15.178 11.007 1.00 54.78 191 ASP A N 1
ATOM 1527 C CA . ASP A 1 191 ? -12.087 -15.960 10.661 1.00 54.78 191 ASP A CA 1
ATOM 1528 C C . ASP A 1 191 ? -10.837 -15.113 10.369 1.00 54.78 191 ASP A C 1
ATOM 1530 O O . ASP A 1 191 ? -9.760 -15.668 10.158 1.00 54.78 191 ASP A O 1
ATOM 1534 N N . THR A 1 192 ? -10.935 -13.777 10.386 1.00 64.12 192 THR A N 1
ATOM 1535 C CA . THR A 1 192 ? -9.763 -12.900 10.231 1.00 64.12 192 THR A CA 1
ATOM 1536 C C . THR A 1 192 ? -8.886 -13.015 11.482 1.00 64.12 192 THR A C 1
ATOM 1538 O O . THR A 1 192 ? -9.048 -12.236 12.424 1.00 64.12 192 THR A O 1
ATOM 1541 N N . ALA A 1 193 ? -7.994 -14.010 11.518 1.00 62.62 193 ALA A N 1
ATOM 1542 C CA . ALA A 1 193 ? -7.183 -14.376 12.685 1.00 62.62 193 ALA A CA 1
ATOM 1543 C C . ALA A 1 193 ? -6.420 -13.182 13.280 1.00 62.62 193 ALA A C 1
ATOM 1545 O O . ALA A 1 193 ? -6.267 -13.082 14.494 1.00 62.62 193 ALA A O 1
ATOM 1546 N N . ASN A 1 194 ? -6.045 -12.229 12.427 1.00 79.44 194 ASN A N 1
ATOM 1547 C CA . ASN A 1 194 ? -5.189 -11.109 12.795 1.00 79.44 194 ASN A CA 1
ATOM 1548 C C . ASN A 1 194 ? -5.959 -9.828 13.153 1.00 79.44 194 ASN A C 1
ATOM 1550 O O . ASN A 1 194 ? -5.347 -8.845 13.545 1.00 79.44 194 ASN A O 1
ATOM 1554 N N . CYS A 1 195 ? -7.295 -9.811 13.061 1.00 88.56 195 CYS A N 1
ATOM 1555 C CA . CYS A 1 195 ? -8.077 -8.642 13.468 1.00 88.56 195 CYS A CA 1
ATOM 1556 C C . CYS A 1 195 ? -8.135 -8.553 15.014 1.00 88.56 195 CYS A C 1
ATOM 1558 O O . CYS A 1 195 ? -8.593 -9.507 15.657 1.00 88.56 195 CYS A O 1
ATOM 1560 N N . PRO A 1 196 ? -7.719 -7.436 15.643 1.00 91.56 196 PRO A N 1
ATOM 1561 C CA . PRO A 1 196 ? -7.776 -7.264 17.092 1.00 91.56 196 PRO A CA 1
ATOM 1562 C C . PRO A 1 196 ? -9.207 -7.290 17.634 1.00 91.56 196 PRO A C 1
ATOM 1564 O O . PRO A 1 196 ? -10.152 -6.793 17.016 1.00 91.56 196 PRO A O 1
ATOM 1567 N N . ALA A 1 197 ? -9.386 -7.849 18.832 1.00 91.81 197 ALA A N 1
ATOM 1568 C CA . ALA A 1 197 ? -10.699 -7.928 19.470 1.00 91.81 197 ALA A CA 1
ATOM 1569 C C . ALA A 1 197 ? -11.301 -6.536 19.754 1.00 91.81 197 ALA A C 1
ATOM 1571 O O . ALA A 1 197 ? -12.497 -6.343 19.540 1.00 91.81 197 ALA A O 1
ATOM 1572 N N . SER A 1 198 ? -10.468 -5.561 20.138 1.00 92.88 198 SER A N 1
ATOM 1573 C CA . SER A 1 198 ? -10.873 -4.172 20.394 1.00 92.88 198 SER A CA 1
ATOM 1574 C C . SER A 1 198 ? -11.469 -3.493 19.155 1.00 92.88 198 SER A C 1
ATOM 1576 O O . SER A 1 198 ? -12.516 -2.851 19.254 1.00 92.88 198 SER A O 1
ATOM 1578 N N . TYR A 1 199 ? -10.882 -3.713 17.972 1.00 93.81 199 TYR A N 1
ATOM 1579 C CA . TYR A 1 199 ? -11.433 -3.237 16.698 1.00 93.81 199 TYR A CA 1
ATOM 1580 C C . TYR A 1 199 ? -12.831 -3.810 16.437 1.00 93.81 199 TYR A C 1
ATOM 1582 O O . TYR A 1 199 ? -13.753 -3.059 16.120 1.00 93.81 199 TYR A O 1
ATOM 1590 N N . ARG A 1 200 ? -13.021 -5.130 16.605 1.00 91.50 200 ARG A N 1
ATOM 1591 C CA . ARG A 1 200 ? -14.333 -5.771 16.391 1.00 91.50 200 ARG A CA 1
ATOM 1592 C C . ARG A 1 200 ? -15.396 -5.200 17.328 1.00 91.50 200 ARG A C 1
ATOM 1594 O O . ARG A 1 200 ? -16.500 -4.890 16.881 1.00 91.50 200 ARG A O 1
ATOM 1601 N N . THR A 1 201 ? -15.057 -5.039 18.607 1.00 91.62 201 THR A N 1
ATOM 1602 C CA . THR A 1 201 ? -15.955 -4.458 19.613 1.00 91.62 201 THR A CA 1
ATOM 1603 C C . THR A 1 201 ? -16.360 -3.035 19.229 1.00 91.62 201 THR A C 1
ATOM 1605 O O . THR A 1 201 ? -17.548 -2.709 19.261 1.00 91.62 201 THR A O 1
ATOM 1608 N N . LEU A 1 202 ? -15.405 -2.204 18.795 1.00 91.00 202 LEU A N 1
ATOM 1609 C CA . LEU A 1 202 ? -15.667 -0.832 18.355 1.00 91.00 202 LEU A CA 1
ATOM 1610 C C . LEU A 1 202 ? -16.501 -0.750 17.081 1.00 91.00 202 LEU A C 1
ATOM 1612 O O . LEU A 1 202 ? -17.466 0.011 17.035 1.00 91.00 202 LEU A O 1
ATOM 1616 N N . TYR A 1 203 ? -16.187 -1.567 16.079 1.00 91.12 203 TYR A N 1
ATOM 1617 C CA . TYR A 1 203 ? -16.980 -1.651 14.856 1.00 91.12 203 TYR A CA 1
ATOM 1618 C C . TYR A 1 203 ? -18.451 -1.959 15.178 1.00 91.12 203 TYR A C 1
ATOM 1620 O O . TYR A 1 203 ? -19.364 -1.322 14.655 1.00 91.12 203 TYR A O 1
ATOM 1628 N N . GLN A 1 204 ? -18.695 -2.897 16.098 1.00 88.38 204 GLN A N 1
ATOM 1629 C CA . GLN A 1 204 ? -20.048 -3.267 16.508 1.00 88.38 204 GLN A CA 1
ATOM 1630 C C . GLN A 1 204 ? -20.745 -2.183 17.348 1.00 88.38 204 GLN A C 1
ATOM 1632 O O . GLN A 1 204 ? -21.948 -1.987 17.180 1.00 88.38 204 GLN A O 1
ATOM 1637 N N . LEU A 1 205 ? -20.010 -1.472 18.215 1.00 87.06 205 LEU A N 1
ATOM 1638 C CA . LEU A 1 205 ? -20.523 -0.315 18.964 1.00 87.06 205 LEU A CA 1
ATOM 1639 C C . LEU A 1 205 ? -20.998 0.808 18.030 1.00 87.06 205 LEU A C 1
ATOM 1641 O O . LEU A 1 205 ? -22.000 1.458 18.309 1.00 87.06 205 LEU A O 1
ATOM 1645 N N . GLN A 1 206 ? -20.301 1.029 16.915 1.00 84.31 206 GLN A N 1
ATOM 1646 C CA . GLN A 1 206 ? -20.618 2.101 15.965 1.00 84.31 206 GLN A CA 1
ATOM 1647 C C . GLN A 1 206 ? -21.673 1.707 14.924 1.00 84.31 206 GLN A C 1
ATOM 1649 O O . GLN A 1 206 ? -22.450 2.550 14.475 1.00 84.31 206 GLN A O 1
ATOM 1654 N N . GLY A 1 207 ? -21.736 0.423 14.561 1.00 72.25 207 GLY A N 1
ATOM 1655 C CA . GLY A 1 207 ? -22.639 -0.088 13.529 1.00 72.25 207 GLY A CA 1
ATOM 1656 C C . GLY A 1 207 ? -24.110 -0.224 13.946 1.00 72.25 207 GLY A C 1
ATOM 1657 O O . GLY A 1 207 ? -24.952 -0.493 13.090 1.00 72.25 207 GLY A O 1
ATOM 1658 N N . ARG A 1 208 ? -24.460 -0.061 15.233 1.00 67.06 208 ARG A N 1
ATOM 1659 C CA . ARG A 1 208 ? -25.841 -0.227 15.731 1.00 67.06 208 ARG A CA 1
ATOM 1660 C C . ARG A 1 208 ? -26.275 0.908 16.668 1.00 67.06 208 ARG A C 1
ATOM 1662 O O . ARG A 1 208 ? -26.185 0.759 17.882 1.00 67.06 208 ARG A O 1
ATOM 1669 N N . PRO A 1 209 ? -26.865 1.997 16.144 1.00 54.94 209 PRO A N 1
ATOM 1670 C CA . PRO A 1 209 ? -27.408 3.073 16.979 1.00 54.94 209 PRO A CA 1
ATOM 1671 C C . PRO A 1 209 ? -28.628 2.665 17.836 1.00 54.94 209 PRO A C 1
ATOM 1673 O O . PRO A 1 209 ? -29.065 3.452 18.665 1.00 54.94 209 PRO A O 1
ATOM 1676 N N . CYS A 1 210 ? -29.184 1.458 17.659 1.00 50.03 210 CYS A N 1
ATOM 1677 C CA . CYS A 1 210 ? -30.431 1.009 18.297 1.00 50.03 210 CYS A CA 1
ATOM 1678 C C . CYS A 1 210 ? -30.277 -0.288 19.125 1.00 50.03 210 CYS A C 1
ATOM 1680 O O . CYS A 1 210 ? -31.256 -0.988 19.371 1.00 50.03 210 CYS A O 1
ATOM 1682 N N . ALA A 1 211 ? -29.051 -0.658 19.520 1.00 53.75 211 ALA A N 1
ATOM 1683 C CA . ALA A 1 211 ? -28.868 -1.740 20.488 1.00 53.75 211 ALA A CA 1
ATOM 1684 C C . ALA A 1 211 ? -29.383 -1.286 21.866 1.00 53.75 211 ALA A C 1
ATOM 1686 O O . ALA A 1 211 ? -29.147 -0.142 22.261 1.00 53.75 211 ALA A O 1
ATOM 1687 N N . GLN A 1 212 ? -30.096 -2.171 22.572 1.00 60.69 212 GLN A N 1
ATOM 1688 C CA . GLN A 1 212 ? -30.573 -1.932 23.937 1.00 60.69 212 GLN A CA 1
ATOM 1689 C C . GLN 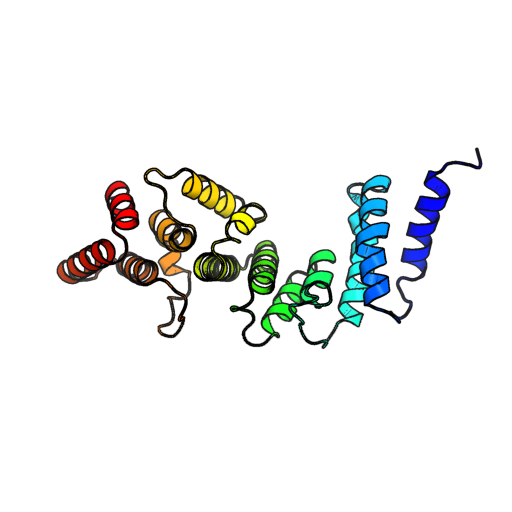A 1 212 ? -29.421 -1.407 24.807 1.00 60.69 212 GLN A C 1
ATOM 1691 O O . GLN A 1 212 ? -28.275 -1.830 24.652 1.00 60.69 212 GLN A O 1
ATOM 1696 N N . THR A 1 213 ? -29.714 -0.464 25.702 1.00 63.28 213 THR A N 1
ATOM 1697 C CA . THR A 1 213 ? -28.718 0.242 26.525 1.00 63.28 213 THR A CA 1
ATOM 1698 C C . THR A 1 213 ? -27.746 -0.716 27.228 1.00 63.28 213 THR A C 1
ATOM 1700 O O . THR A 1 213 ? -26.553 -0.424 27.314 1.00 63.28 213 THR A O 1
ATOM 1703 N N . ASP A 1 214 ? -28.229 -1.896 27.618 1.00 69.81 214 ASP A N 1
ATOM 1704 C CA . ASP A 1 214 ? -27.460 -2.946 28.291 1.00 69.81 214 ASP A CA 1
ATOM 1705 C C . ASP A 1 214 ? -26.388 -3.589 27.391 1.00 69.81 214 ASP A C 1
ATOM 1707 O O . ASP A 1 214 ? -25.254 -3.787 27.832 1.00 69.81 214 ASP A O 1
ATOM 1711 N N . ASP A 1 215 ? -26.682 -3.815 26.105 1.00 79.50 215 ASP A N 1
ATOM 1712 C CA . ASP A 1 215 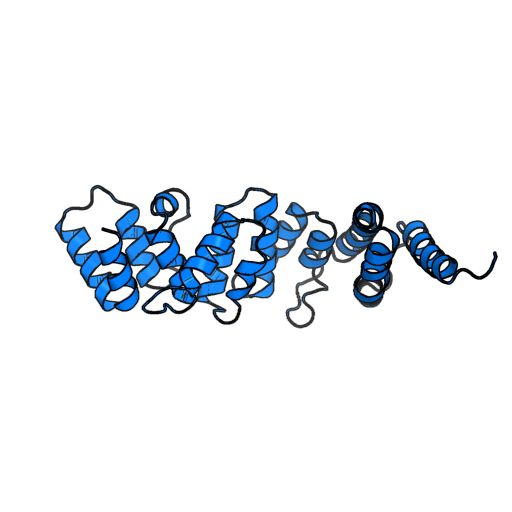? -25.712 -4.343 25.132 1.00 79.50 215 ASP A CA 1
ATOM 1713 C C . ASP A 1 215 ? -24.563 -3.353 24.901 1.00 79.50 215 ASP A C 1
ATOM 1715 O O . ASP A 1 215 ? -23.400 -3.741 24.769 1.00 79.50 215 ASP A O 1
ATOM 1719 N N . ASN A 1 216 ? -24.868 -2.053 24.874 1.00 82.88 216 ASN A N 1
ATOM 1720 C CA . ASN A 1 216 ? -23.852 -1.012 24.731 1.00 82.88 216 ASN A CA 1
ATOM 1721 C C . ASN A 1 216 ? -22.977 -0.894 25.983 1.00 82.88 216 ASN A C 1
ATOM 1723 O O . ASN A 1 216 ? -21.762 -0.725 25.862 1.00 82.88 216 ASN A O 1
ATOM 1727 N N . ILE A 1 217 ? -23.559 -1.025 27.179 1.00 86.12 217 ILE A N 1
ATOM 1728 C CA . ILE A 1 217 ? -22.801 -1.058 28.437 1.00 86.12 217 ILE A CA 1
ATOM 1729 C C . ILE A 1 217 ? -21.858 -2.267 28.455 1.00 86.12 217 ILE A C 1
ATOM 1731 O O . ILE A 1 217 ? -20.667 -2.101 28.729 1.00 86.12 217 ILE A O 1
ATOM 1735 N N . ALA A 1 218 ? -22.347 -3.457 28.092 1.00 89.38 218 ALA A N 1
ATOM 1736 C CA . ALA A 1 218 ? -21.534 -4.670 28.030 1.00 89.38 218 ALA A CA 1
ATOM 1737 C C . ALA A 1 218 ? -20.364 -4.531 27.042 1.00 89.38 218 ALA A C 1
ATOM 1739 O O . ALA A 1 218 ? -19.224 -4.858 27.369 1.00 89.38 218 ALA A O 1
ATOM 1740 N N . ARG A 1 219 ? -20.609 -3.965 25.857 1.00 89.00 219 ARG A N 1
ATOM 1741 C CA . ARG A 1 219 ? -19.572 -3.725 24.840 1.00 89.00 219 ARG A CA 1
ATOM 1742 C C . ARG A 1 219 ? -18.551 -2.669 25.259 1.00 89.00 219 ARG A C 1
ATOM 1744 O O . ARG A 1 219 ? -17.365 -2.828 24.988 1.00 89.00 219 ARG A O 1
ATOM 1751 N N . ARG A 1 220 ? -18.976 -1.607 25.951 1.00 91.31 220 ARG A N 1
ATOM 1752 C CA . ARG A 1 220 ? -18.061 -0.617 26.547 1.00 91.31 220 ARG A CA 1
ATOM 1753 C C . ARG A 1 220 ? -17.179 -1.257 27.620 1.00 91.31 220 ARG A C 1
ATOM 1755 O O . ARG A 1 220 ? -15.976 -1.014 27.640 1.00 91.31 220 ARG A O 1
ATOM 1762 N N . ALA A 1 221 ? -17.751 -2.111 28.471 1.00 92.44 221 ALA A N 1
ATOM 1763 C CA . ALA A 1 221 ? -16.987 -2.876 29.454 1.00 92.44 221 ALA A CA 1
ATOM 1764 C C . ALA A 1 221 ? -15.992 -3.838 28.781 1.00 92.44 221 ALA A C 1
ATOM 1766 O O . ALA A 1 221 ? -14.839 -3.915 29.199 1.00 92.44 221 ALA A O 1
ATOM 1767 N N . GLN A 1 222 ? -16.407 -4.504 27.701 1.00 94.06 222 GLN A N 1
ATOM 1768 C CA . GLN A 1 222 ? -15.546 -5.373 26.904 1.00 94.06 222 GLN A CA 1
ATOM 1769 C C . GLN A 1 222 ? -14.379 -4.597 26.277 1.00 94.06 222 GLN A C 1
ATOM 1771 O O . GLN A 1 222 ? -13.238 -5.037 26.381 1.00 94.06 222 GLN A O 1
ATOM 1776 N N . LEU A 1 223 ? -14.633 -3.420 25.694 1.00 93.81 223 LEU A N 1
ATOM 1777 C CA . LEU A 1 223 ? -13.579 -2.562 25.147 1.00 93.81 223 LEU A CA 1
ATOM 1778 C C . LEU A 1 223 ? -12.581 -2.143 26.233 1.00 93.81 223 LEU A C 1
ATOM 1780 O O . LEU A 1 223 ? -11.379 -2.256 26.025 1.00 93.81 223 LEU A O 1
ATOM 1784 N N . LYS A 1 224 ? -13.071 -1.738 27.413 1.00 95.31 224 LYS A N 1
ATOM 1785 C CA . LYS A 1 224 ? -12.222 -1.394 28.563 1.00 95.31 224 LYS A CA 1
ATOM 1786 C C . LYS A 1 224 ? -11.316 -2.550 28.994 1.00 95.31 224 LYS A C 1
ATOM 1788 O O . LYS A 1 224 ? -10.188 -2.302 29.401 1.00 95.31 224 LYS A O 1
ATOM 1793 N N . GLN A 1 225 ? -11.806 -3.788 28.941 1.00 95.50 225 GLN A N 1
ATOM 1794 C CA . GLN A 1 225 ? -11.016 -4.976 29.280 1.00 95.50 225 GLN A CA 1
ATOM 1795 C C . GLN A 1 225 ? -9.996 -5.332 28.192 1.00 95.50 225 GLN A C 1
ATOM 1797 O O . GLN A 1 225 ? -8.892 -5.757 28.513 1.00 95.50 225 GLN A O 1
ATOM 1802 N N . GLN A 1 226 ? -10.368 -5.177 26.921 1.00 94.00 226 GLN A N 1
ATOM 1803 C CA . GLN A 1 226 ? -9.526 -5.534 25.777 1.00 94.00 226 GLN A CA 1
ATOM 1804 C C . GLN A 1 226 ? -8.400 -4.529 25.537 1.00 94.00 226 GLN A C 1
ATOM 1806 O O . GLN A 1 226 ? -7.290 -4.933 25.210 1.00 94.00 226 GLN A O 1
ATOM 1811 N N . ASP A 1 227 ? -8.698 -3.236 25.659 1.00 94.25 227 ASP A N 1
ATOM 1812 C CA . ASP A 1 227 ? -7.761 -2.153 25.372 1.00 94.25 227 ASP A CA 1
ATOM 1813 C C . ASP A 1 227 ? -8.083 -0.923 26.246 1.00 94.25 227 ASP A C 1
ATOM 1815 O O . ASP A 1 227 ? -8.851 -0.037 25.849 1.00 94.25 227 ASP A O 1
ATOM 1819 N N . PRO A 1 228 ? -7.535 -0.864 27.477 1.00 94.44 228 PRO A N 1
ATOM 1820 C CA . PRO A 1 228 ? -7.816 0.218 28.418 1.00 94.44 228 PRO A CA 1
ATOM 1821 C C . PRO A 1 228 ? -7.389 1.602 27.913 1.00 94.44 228 PRO A C 1
ATOM 1823 O O . PRO A 1 228 ? -8.030 2.602 28.245 1.00 94.44 228 PRO A O 1
ATOM 1826 N N . VAL A 1 229 ? -6.311 1.670 27.125 1.00 94.56 229 VAL A N 1
ATOM 1827 C CA . VAL A 1 229 ? -5.762 2.930 26.608 1.00 94.56 229 VAL A CA 1
ATOM 1828 C C . VAL A 1 229 ? -6.657 3.456 25.489 1.00 94.56 229 VAL A C 1
ATOM 1830 O O . VAL A 1 229 ? -7.083 4.610 25.535 1.00 94.56 229 VAL A O 1
ATOM 1833 N N . LEU A 1 230 ? -7.057 2.595 24.550 1.00 94.62 230 LEU A N 1
ATOM 1834 C CA . LEU A 1 230 ? -8.033 2.946 23.520 1.00 94.62 230 LEU A CA 1
ATOM 1835 C C . LEU A 1 230 ? -9.395 3.309 24.122 1.00 94.62 230 LEU A C 1
ATOM 1837 O O . LEU A 1 230 ? -10.055 4.234 23.651 1.00 94.62 230 LEU A O 1
ATOM 1841 N N . PHE A 1 231 ? -9.816 2.628 25.193 1.00 94.44 231 PHE A N 1
ATOM 1842 C CA . PHE A 1 231 ? -11.043 2.975 25.911 1.00 94.44 231 PHE A CA 1
ATOM 1843 C C . PHE A 1 231 ? -10.979 4.373 26.543 1.00 94.44 231 PHE A C 1
ATOM 1845 O O . PHE A 1 231 ? -11.980 5.090 26.545 1.00 94.44 231 PHE A O 1
ATOM 1852 N N . ARG A 1 232 ? -9.813 4.800 27.045 1.00 93.56 232 ARG A N 1
ATOM 1853 C CA . ARG A 1 232 ? -9.623 6.172 27.541 1.00 93.56 232 ARG A CA 1
ATOM 1854 C C . ARG A 1 232 ? -9.839 7.194 26.424 1.00 93.56 232 ARG A C 1
ATOM 1856 O O . ARG A 1 232 ? -10.563 8.160 26.640 1.00 93.56 232 ARG A O 1
ATOM 1863 N N . HIS A 1 233 ? -9.284 6.944 25.239 1.00 92.69 233 HIS A N 1
ATOM 1864 C CA . HIS A 1 233 ? -9.510 7.779 24.052 1.00 92.69 233 HIS A CA 1
ATOM 1865 C C . HIS A 1 233 ? -10.979 7.773 23.604 1.00 92.69 233 HIS A C 1
ATOM 1867 O O . HIS A 1 233 ? -11.526 8.825 23.289 1.00 92.69 233 HIS A O 1
ATOM 1873 N N . TYR A 1 234 ? -11.661 6.624 23.661 1.00 90.25 234 TYR A N 1
ATOM 1874 C CA . TYR A 1 234 ? -13.103 6.531 23.394 1.00 90.25 234 TYR A CA 1
ATOM 1875 C C . TYR A 1 234 ? -13.936 7.441 24.309 1.00 90.25 234 TYR A C 1
ATOM 1877 O O . TYR A 1 234 ? -14.863 8.088 23.831 1.00 90.25 234 TYR A O 1
ATOM 1885 N N . LEU A 1 235 ? -13.612 7.509 25.605 1.00 90.25 235 LEU A N 1
ATOM 1886 C CA . LEU A 1 235 ? -14.337 8.356 26.559 1.00 90.25 235 LEU A CA 1
ATOM 1887 C C . LEU A 1 235 ? -14.117 9.855 26.335 1.00 90.25 235 LEU A C 1
ATOM 1889 O O . LEU A 1 235 ? -15.004 10.632 26.659 1.00 90.25 235 LEU A O 1
ATOM 1893 N N . LEU A 1 236 ? -12.961 10.259 25.802 1.00 86.81 236 LEU A N 1
ATOM 1894 C CA . LEU A 1 236 ? -12.658 11.666 25.515 1.00 86.81 236 LEU A CA 1
ATOM 1895 C C . LEU A 1 236 ? -13.415 12.207 24.290 1.00 86.81 236 LEU A C 1
ATOM 1897 O O . LEU A 1 236 ? -13.536 13.418 24.140 1.00 86.81 236 LEU A O 1
ATOM 1901 N N . LEU A 1 237 ? -13.902 11.319 23.420 1.00 81.00 237 LEU A N 1
ATOM 1902 C CA . LEU A 1 237 ? -14.617 11.655 22.183 1.00 81.00 237 LEU A CA 1
ATOM 1903 C C . LEU A 1 237 ? -16.154 11.594 22.320 1.00 81.00 237 LEU A C 1
ATOM 1905 O O . LEU A 1 237 ? -16.854 11.829 21.334 1.00 81.00 237 LEU A O 1
ATOM 1909 N N . GLN A 1 238 ? -16.677 11.219 23.493 1.00 66.44 238 GLN A N 1
ATOM 1910 C CA . GLN A 1 238 ? -18.115 11.209 23.816 1.00 66.44 238 GLN A CA 1
ATOM 1911 C C . GLN A 1 2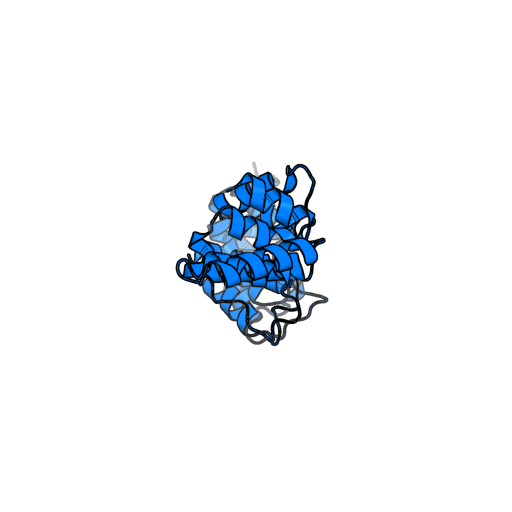38 ? -18.530 12.532 24.458 1.00 66.44 238 GLN A C 1
ATOM 1913 O O . GLN A 1 238 ? -19.645 12.991 24.128 1.00 66.44 238 GLN A O 1
#

Radius of gyration: 22.58 Å; chains: 1; bounding box: 62×39×59 Å

pLDDT: mean 90.77, std 10.53, range [43.97, 98.62]